Protein AF-A0A9D1YNL7-F1 (afdb_monomer_lite)

Structure (mmCIF, N/CA/C/O backbone):
data_AF-A0A9D1YNL7-F1
#
_entry.id   AF-A0A9D1YNL7-F1
#
loop_
_atom_site.group_PDB
_atom_site.id
_atom_site.type_symbol
_atom_site.label_atom_id
_atom_site.label_alt_id
_atom_site.label_comp_id
_atom_site.label_asym_id
_atom_site.label_entity_id
_atom_site.label_seq_id
_atom_site.pdbx_PDB_ins_code
_atom_site.Cartn_x
_atom_site.Cartn_y
_atom_site.Cartn_z
_atom_site.occupancy
_atom_site.B_iso_or_equiv
_atom_site.auth_seq_id
_atom_site.auth_comp_id
_atom_site.auth_asym_id
_atom_site.auth_atom_id
_atom_site.pdbx_PDB_model_num
ATOM 1 N N . ARG A 1 1 ? 2.745 17.575 22.097 1.00 58.50 1 ARG A N 1
ATOM 2 C CA . ARG A 1 1 ? 4.007 17.915 22.790 1.00 58.50 1 ARG A CA 1
ATOM 3 C C . ARG A 1 1 ? 4.642 16.647 23.344 1.00 58.50 1 ARG A C 1
ATOM 5 O O . ARG A 1 1 ? 5.701 16.307 22.857 1.00 58.50 1 ARG A O 1
ATOM 12 N N . GLU A 1 2 ? 3.944 15.884 24.190 1.00 72.00 2 GLU A N 1
ATOM 13 C CA . GLU A 1 2 ? 4.422 14.584 24.714 1.00 72.00 2 GLU A CA 1
ATOM 14 C C . GLU A 1 2 ? 4.859 13.597 23.614 1.00 72.00 2 GLU A C 1
ATOM 16 O O . GLU A 1 2 ? 6.002 13.164 23.623 1.00 72.00 2 GLU A O 1
ATOM 21 N N . LEU A 1 3 ? 4.035 13.363 22.581 1.00 75.88 3 LEU A N 1
ATOM 22 C CA . LEU A 1 3 ? 4.378 12.463 21.457 1.00 75.88 3 LEU A CA 1
ATOM 23 C C . LEU A 1 3 ? 5.659 12.831 20.682 1.00 75.88 3 LEU A C 1
ATOM 25 O O . LEU A 1 3 ? 6.177 12.005 19.942 1.00 75.88 3 LEU A O 1
ATOM 29 N N . GLN A 1 4 ? 6.119 14.081 20.783 1.00 71.06 4 GLN A N 1
ATOM 30 C CA . GLN A 1 4 ? 7.328 14.568 20.107 1.00 71.06 4 GLN A CA 1
ATOM 31 C C . GLN A 1 4 ? 8.546 14.599 21.038 1.00 71.06 4 GLN A C 1
ATOM 33 O O . GLN A 1 4 ? 9.667 14.761 20.566 1.00 71.06 4 GLN A O 1
ATOM 38 N N . GLU A 1 5 ? 8.326 14.511 22.349 1.00 78.12 5 GLU A N 1
ATOM 39 C CA . GLU A 1 5 ? 9.365 14.598 23.378 1.00 78.12 5 GLU A CA 1
ATOM 40 C C . GLU A 1 5 ? 9.703 13.212 23.961 1.00 78.12 5 GLU A C 1
ATOM 42 O O . GLU A 1 5 ? 10.785 13.032 24.519 1.00 78.12 5 GLU A O 1
ATOM 47 N N . GLU A 1 6 ? 8.811 12.227 23.810 1.00 85.12 6 GLU A N 1
ATOM 48 C CA . GLU A 1 6 ? 9.002 10.848 24.261 1.00 85.12 6 GLU A CA 1
ATOM 49 C C . GLU A 1 6 ? 9.321 9.896 23.103 1.00 85.12 6 GLU A C 1
ATOM 51 O O . GLU A 1 6 ? 8.777 10.033 22.008 1.00 85.12 6 GLU A O 1
ATOM 56 N N . SER A 1 7 ? 10.181 8.912 23.383 1.00 87.19 7 SER A N 1
ATOM 57 C CA . SER A 1 7 ? 10.684 7.941 22.409 1.00 87.19 7 SER A CA 1
ATOM 58 C C . SER A 1 7 ? 10.519 6.502 22.900 1.00 87.19 7 SER A C 1
ATOM 60 O O . SER A 1 7 ? 10.635 6.225 24.102 1.00 87.19 7 SER A O 1
ATOM 62 N N . GLY A 1 8 ? 10.215 5.591 21.970 1.00 87.25 8 GLY A N 1
ATOM 63 C CA . GLY A 1 8 ? 10.070 4.155 22.231 1.00 87.25 8 GLY A CA 1
ATOM 64 C C . GLY A 1 8 ? 8.910 3.791 23.166 1.00 87.25 8 GLY A C 1
ATOM 65 O O . GLY A 1 8 ? 8.980 2.796 23.894 1.00 87.25 8 GLY A O 1
ATOM 66 N N . ARG A 1 9 ? 7.857 4.614 23.206 1.00 91.56 9 ARG A N 1
ATOM 67 C CA . ARG A 1 9 ? 6.652 4.381 24.013 1.00 91.56 9 ARG A CA 1
ATOM 68 C C . ARG A 1 9 ? 5.594 3.611 23.231 1.00 91.56 9 ARG A C 1
ATOM 70 O O . ARG A 1 9 ? 5.531 3.672 22.007 1.00 91.56 9 ARG A O 1
ATOM 77 N N . ILE A 1 10 ? 4.734 2.914 23.970 1.00 92.81 10 ILE A N 1
ATOM 78 C CA . ILE A 1 10 ? 3.506 2.314 23.448 1.00 92.81 10 ILE A CA 1
ATOM 79 C C . ILE A 1 10 ? 2.335 3.120 24.003 1.00 92.81 10 ILE A C 1
ATOM 81 O O . ILE A 1 10 ? 2.138 3.159 25.219 1.00 92.81 10 ILE A O 1
ATOM 85 N N . TYR A 1 11 ? 1.557 3.738 23.120 1.00 94.00 11 TYR A N 1
ATOM 86 C CA . TYR A 1 11 ? 0.324 4.431 23.471 1.00 94.00 11 TYR A CA 1
ATOM 87 C C . TYR A 1 11 ? -0.873 3.552 23.136 1.00 94.00 11 TYR A C 1
ATOM 89 O O . TYR A 1 11 ? -1.027 3.106 22.001 1.00 94.00 11 TYR A O 1
ATOM 97 N N . VAL A 1 12 ? -1.738 3.332 24.123 1.00 95.19 12 VAL A N 1
ATOM 98 C CA . VAL A 1 12 ? -3.052 2.718 23.919 1.00 95.19 12 VAL A CA 1
ATOM 99 C C . VAL A 1 12 ? -4.078 3.838 23.942 1.00 95.19 12 VAL A C 1
ATOM 101 O O . VAL A 1 12 ? -4.196 4.542 24.945 1.00 95.19 12 VAL A O 1
ATOM 104 N N . ILE A 1 13 ? -4.767 4.036 22.824 1.00 94.88 13 ILE A N 1
ATOM 105 C CA . ILE A 1 13 ? -5.655 5.177 22.605 1.00 94.88 13 ILE A CA 1
ATOM 106 C C . ILE A 1 13 ? -7.039 4.652 22.265 1.00 94.88 13 ILE A C 1
ATOM 108 O O . ILE A 1 13 ? -7.191 3.856 21.345 1.00 94.88 13 ILE A O 1
ATOM 112 N N . ASP A 1 14 ? -8.036 5.114 23.005 1.00 94.25 14 ASP A N 1
ATOM 113 C CA . ASP A 1 14 ? -9.440 4.822 22.743 1.00 94.25 14 ASP A CA 1
ATOM 114 C C . ASP A 1 14 ? -10.087 5.920 21.878 1.00 94.25 14 ASP A C 1
ATOM 116 O O . ASP A 1 14 ? -9.564 7.036 21.783 1.00 94.25 14 ASP A O 1
ATOM 120 N N . GLU A 1 15 ? -11.224 5.613 21.251 1.00 92.19 15 GLU A N 1
ATOM 121 C CA . GLU A 1 15 ? -11.948 6.516 20.345 1.00 92.19 15 GLU A CA 1
ATOM 122 C C . GLU A 1 15 ? -12.357 7.846 20.999 1.00 92.19 15 GLU A C 1
ATOM 124 O O . GLU A 1 15 ? -12.453 8.863 20.307 1.00 92.19 15 GLU A O 1
ATOM 129 N N . ASP A 1 16 ? -12.521 7.861 22.326 1.00 92.19 16 ASP A N 1
ATOM 130 C CA . ASP A 1 16 ? -12.862 9.055 23.109 1.00 92.19 16 ASP A CA 1
ATOM 131 C C . ASP A 1 16 ? -11.687 10.043 23.279 1.00 92.19 16 ASP A C 1
ATOM 133 O O . ASP A 1 16 ? -11.848 11.146 23.819 1.00 92.19 16 ASP A O 1
ATOM 137 N N . PHE A 1 17 ? -10.486 9.699 22.799 1.00 92.75 17 PHE A N 1
ATOM 138 C CA . PHE A 1 17 ? -9.359 10.625 22.772 1.00 92.75 17 PHE A CA 1
ATOM 139 C C . PHE A 1 17 ? -9.600 11.738 21.744 1.00 92.75 17 PHE A C 1
ATOM 141 O O . PHE A 1 17 ? -9.351 11.578 20.551 1.00 92.75 17 PHE A O 1
ATOM 148 N N . GLY A 1 18 ? -10.043 12.905 22.218 1.00 89.94 18 GLY A N 1
ATOM 149 C CA . GLY A 1 18 ? -10.428 14.044 21.372 1.00 89.94 18 GLY A CA 1
ATOM 150 C C . GLY A 1 18 ? -9.462 14.386 20.219 1.00 89.94 18 GLY A C 1
ATOM 151 O O . GLY A 1 18 ? -9.931 14.615 19.103 1.00 89.94 18 GLY A O 1
ATOM 152 N N . PRO A 1 19 ? -8.129 14.395 20.422 1.00 91.44 19 PRO A N 1
ATOM 153 C CA . PRO A 1 19 ? -7.178 14.669 19.346 1.00 91.44 19 PRO A CA 1
ATOM 154 C C . PRO A 1 19 ? -7.025 13.564 18.292 1.00 91.44 19 PRO A C 1
ATOM 156 O O . PRO A 1 19 ? -6.405 13.842 17.270 1.00 91.44 19 PRO A O 1
ATOM 159 N N . LEU A 1 20 ? -7.557 12.351 18.485 1.00 91.69 20 LEU A N 1
ATOM 160 C CA . LEU A 1 20 ? -7.320 11.186 17.615 1.00 91.69 20 LEU A CA 1
ATOM 161 C C . LEU A 1 20 ? -7.584 11.468 16.126 1.00 91.69 20 LEU A C 1
ATOM 163 O O . LEU A 1 20 ? -6.848 11.007 15.258 1.00 91.69 20 LEU A O 1
ATOM 167 N N . LYS A 1 21 ? -8.615 12.266 15.831 1.00 88.88 21 LYS A N 1
ATOM 168 C CA . LYS A 1 21 ? -9.029 12.613 14.458 1.00 88.88 21 LYS A CA 1
ATOM 169 C C . LYS A 1 21 ? -8.374 13.891 13.924 1.00 88.88 21 LYS A C 1
ATOM 171 O O . LYS A 1 21 ? -8.658 14.313 12.806 1.00 88.88 21 LYS A O 1
ATOM 176 N N . SER A 1 22 ? -7.538 14.545 14.727 1.00 91.94 22 SER A N 1
ATOM 177 C CA . SER A 1 22 ? -6.890 15.797 14.344 1.00 91.94 22 SER A CA 1
ATOM 178 C C . SER A 1 22 ? -5.711 15.551 13.404 1.00 91.94 22 SER A C 1
ATOM 180 O O . SER A 1 22 ? -4.972 14.569 13.520 1.00 91.94 22 SER A O 1
ATOM 182 N N . MET A 1 23 ? -5.496 16.491 12.485 1.00 91.94 23 MET A N 1
ATOM 183 C CA . MET A 1 23 ? -4.340 16.471 11.589 1.00 91.94 23 MET A CA 1
ATOM 184 C C . MET A 1 23 ? -3.030 16.639 12.375 1.00 91.94 23 MET A C 1
ATOM 186 O O . MET A 1 23 ? -1.986 16.116 11.991 1.00 91.94 23 MET A O 1
ATOM 190 N N . GLU A 1 24 ? -3.080 17.370 13.486 1.00 92.25 24 GLU A N 1
ATOM 191 C CA . GLU A 1 24 ? -1.972 17.582 14.411 1.00 92.25 24 GLU A CA 1
ATOM 192 C C . GLU A 1 24 ? -1.525 16.271 15.060 1.00 92.25 24 GLU A C 1
ATOM 194 O O . GLU A 1 24 ? -0.327 15.984 15.081 1.00 92.25 24 GLU A O 1
ATOM 199 N N . PHE A 1 25 ? -2.474 15.461 15.544 1.00 92.25 25 PHE A N 1
ATOM 200 C CA . PHE A 1 25 ? -2.178 14.140 16.092 1.00 92.25 25 PHE A CA 1
ATOM 201 C C . PHE A 1 25 ? -1.605 13.216 15.022 1.00 92.25 25 PHE A C 1
ATOM 203 O O . PHE A 1 25 ? -0.544 12.641 15.238 1.00 92.25 25 PHE A O 1
ATOM 210 N N . ALA A 1 26 ? -2.248 13.130 13.854 1.00 92.25 26 ALA A N 1
ATOM 211 C CA . ALA A 1 26 ? -1.787 12.265 12.771 1.00 92.25 26 ALA A CA 1
ATOM 212 C C . ALA A 1 26 ? -0.345 12.588 12.350 1.00 92.25 26 ALA A C 1
ATOM 214 O O . ALA A 1 26 ? 0.497 11.693 12.241 1.00 92.25 26 ALA A O 1
ATOM 215 N N . LYS A 1 27 ? -0.025 13.880 12.198 1.00 90.75 27 LYS A N 1
ATOM 216 C CA . LYS A 1 27 ? 1.343 14.339 11.928 1.00 90.75 27 LYS A CA 1
ATOM 217 C C . LYS A 1 27 ? 2.303 13.964 13.051 1.00 90.75 27 LYS A C 1
ATOM 219 O O . LYS A 1 27 ? 3.388 13.482 12.755 1.00 90.75 27 LYS A O 1
ATOM 224 N N . ALA A 1 28 ? 1.924 14.188 14.311 1.00 90.94 28 ALA A N 1
ATOM 225 C CA . ALA A 1 28 ? 2.774 13.878 15.457 1.00 90.94 28 ALA A CA 1
ATOM 226 C C . ALA A 1 28 ? 3.047 12.372 15.591 1.00 90.94 28 ALA A C 1
ATOM 228 O O . ALA A 1 28 ? 4.191 11.996 15.817 1.00 90.94 28 ALA A O 1
ATOM 229 N N . ALA A 1 29 ? 2.032 11.526 15.399 1.00 90.19 29 ALA A N 1
ATOM 230 C CA . ALA A 1 29 ? 2.170 10.075 15.442 1.00 90.19 29 ALA A CA 1
ATOM 231 C C . ALA A 1 29 ? 3.086 9.566 14.318 1.00 90.19 29 ALA A C 1
ATOM 233 O O . ALA A 1 29 ? 4.016 8.812 14.585 1.00 90.19 29 ALA A O 1
ATOM 234 N N . THR A 1 30 ? 2.894 10.063 13.089 1.00 86.75 30 THR A N 1
ATOM 235 C CA . THR A 1 30 ? 3.650 9.628 11.896 1.00 86.75 30 THR A CA 1
ATOM 236 C C . THR A 1 30 ? 5.146 9.968 11.957 1.00 86.75 30 THR A C 1
ATOM 238 O O . THR A 1 30 ? 5.954 9.287 11.334 1.00 86.75 30 THR A O 1
ATOM 241 N N . ILE A 1 31 ? 5.534 11.039 12.661 1.00 85.75 31 ILE A N 1
ATOM 242 C CA . ILE A 1 31 ? 6.951 11.436 12.796 1.00 85.75 31 ILE A CA 1
ATOM 243 C C . ILE A 1 31 ? 7.622 10.888 14.057 1.00 85.75 31 ILE A C 1
ATOM 245 O O . ILE A 1 31 ? 8.831 11.050 14.208 1.00 85.75 31 ILE A O 1
ATOM 249 N N . SER A 1 32 ? 6.847 10.329 14.985 1.00 88.56 32 SER A N 1
ATOM 250 C CA . SER A 1 32 ? 7.383 9.779 16.227 1.00 88.56 32 SER A CA 1
ATOM 251 C C . SER A 1 32 ? 7.916 8.363 16.017 1.00 88.56 32 SER A C 1
ATOM 253 O O . SER A 1 32 ? 7.505 7.668 15.093 1.00 88.56 32 SER A O 1
ATOM 255 N N . ASP A 1 33 ? 8.788 7.912 16.909 1.00 88.75 33 ASP A N 1
ATOM 256 C CA . ASP A 1 33 ? 9.282 6.533 16.980 1.00 88.75 33 ASP A CA 1
ATOM 257 C C . ASP A 1 33 ? 8.480 5.684 17.989 1.00 88.75 33 ASP A C 1
ATOM 259 O O . ASP A 1 33 ? 8.964 4.684 18.524 1.00 88.75 33 ASP A O 1
ATOM 263 N N . ASN A 1 34 ? 7.248 6.110 18.271 1.00 90.94 34 ASN A N 1
ATOM 264 C CA . ASN A 1 34 ? 6.342 5.466 19.208 1.00 90.94 34 ASN A CA 1
ATOM 265 C C . ASN A 1 34 ? 5.403 4.486 18.491 1.00 90.94 34 ASN A C 1
ATOM 267 O O . ASN A 1 34 ? 5.083 4.638 17.313 1.00 90.94 34 ASN A O 1
ATOM 271 N N . CYS A 1 35 ? 4.918 3.492 19.232 1.00 90.25 35 CYS A N 1
ATOM 272 C CA . CYS A 1 35 ? 3.918 2.534 18.771 1.00 90.25 35 CYS A CA 1
ATOM 273 C C . CYS A 1 35 ? 2.526 2.939 19.273 1.00 90.25 35 CYS A C 1
ATOM 275 O O . CYS A 1 35 ? 2.361 3.302 20.440 1.00 90.25 35 CYS A O 1
ATOM 277 N N . PHE A 1 36 ? 1.517 2.857 18.405 1.00 93.50 36 PHE A N 1
ATOM 278 C CA . PHE A 1 36 ? 0.147 3.263 18.711 1.00 93.50 36 PHE A CA 1
ATOM 279 C C . PHE A 1 36 ? -0.810 2.087 18.528 1.00 93.50 36 PHE A C 1
ATOM 281 O O . PHE A 1 36 ? -1.030 1.623 17.412 1.00 93.50 36 PHE A O 1
ATOM 288 N N . LEU A 1 37 ? -1.417 1.638 19.625 1.00 95.19 37 LEU A N 1
ATOM 289 C CA . LEU A 1 37 ? -2.566 0.743 19.608 1.00 95.19 37 LEU A CA 1
ATOM 290 C C . LEU A 1 37 ? -3.830 1.594 19.708 1.00 95.19 37 LEU A C 1
ATOM 292 O O . LEU A 1 37 ? -4.148 2.116 20.777 1.00 95.19 37 LEU A O 1
ATOM 296 N N . ILE A 1 38 ? -4.537 1.744 18.593 1.00 95.88 38 ILE A N 1
ATOM 297 C CA . ILE A 1 38 ? -5.739 2.572 18.524 1.00 95.88 38 ILE A CA 1
ATOM 298 C C . ILE A 1 38 ? -6.973 1.671 18.516 1.00 95.88 38 ILE A C 1
ATOM 300 O O . ILE A 1 38 ? -7.139 0.829 17.637 1.00 95.88 38 ILE A O 1
ATOM 304 N N . ILE A 1 39 ? -7.850 1.872 19.494 1.00 95.31 39 ILE A N 1
ATOM 305 C CA . ILE A 1 39 ? -9.123 1.176 19.642 1.00 95.31 39 ILE A CA 1
ATOM 306 C C . ILE A 1 39 ? -10.206 2.130 19.152 1.00 95.31 39 ILE A C 1
ATOM 308 O O . ILE A 1 39 ? -10.493 3.143 19.780 1.00 95.31 39 ILE A O 1
ATOM 312 N N . THR A 1 40 ? -10.775 1.840 17.985 1.00 94.31 40 THR A N 1
ATOM 313 C CA . THR A 1 40 ? -11.773 2.707 17.356 1.00 94.31 40 THR A CA 1
ATOM 314 C C . THR A 1 40 ? -12.725 1.913 16.476 1.00 94.31 40 THR A C 1
ATOM 316 O O . THR A 1 40 ? -12.376 0.855 15.950 1.00 94.31 40 THR A O 1
ATOM 319 N N . ARG A 1 41 ? -13.940 2.439 16.307 1.00 91.12 41 ARG A N 1
ATOM 320 C CA . ARG A 1 41 ? -14.927 1.948 15.333 1.00 91.12 41 ARG A CA 1
ATOM 321 C C . ARG A 1 41 ? -14.861 2.689 13.997 1.00 91.12 41 ARG A C 1
ATOM 323 O O . ARG A 1 41 ? -15.511 2.273 13.044 1.00 91.12 41 ARG A O 1
ATOM 330 N N . GLU A 1 42 ? -14.114 3.786 13.935 1.00 89.81 42 GLU A N 1
ATOM 331 C CA . GLU A 1 42 ? -14.030 4.661 12.768 1.00 89.81 42 GLU A CA 1
ATOM 332 C C . GLU A 1 42 ? -12.699 4.528 12.023 1.00 89.81 42 GLU A C 1
ATOM 334 O O . GLU A 1 42 ? -11.641 4.377 12.636 1.00 89.81 42 GLU A O 1
ATOM 339 N N . SER A 1 43 ? -12.751 4.686 10.699 1.00 91.44 43 SER A N 1
ATOM 340 C CA . SER A 1 43 ? -11.566 4.783 9.845 1.00 91.44 43 SER A CA 1
ATOM 341 C C . SER A 1 43 ? -10.831 6.111 10.049 1.00 91.44 43 SER A C 1
ATOM 343 O O . SER A 1 43 ? -11.424 7.187 9.978 1.00 91.44 43 SER A O 1
ATOM 345 N N . LEU A 1 44 ? -9.510 6.052 10.228 1.00 93.50 44 LEU A N 1
ATOM 346 C CA . LEU A 1 44 ? -8.667 7.232 10.464 1.00 93.50 44 LEU A CA 1
ATOM 347 C C . LEU A 1 44 ? -7.931 7.691 9.197 1.00 93.50 44 LEU A C 1
ATOM 349 O O . LEU A 1 44 ? -6.734 7.480 9.059 1.00 93.50 44 LEU A O 1
ATOM 353 N N . SER A 1 45 ? -8.624 8.350 8.269 1.00 91.44 45 SER A N 1
ATOM 354 C CA . SER A 1 45 ? -8.054 8.751 6.964 1.00 91.44 45 SER A CA 1
ATOM 355 C C . SER A 1 45 ? -6.857 9.708 7.023 1.00 91.44 45 SER A C 1
ATOM 357 O O . SER A 1 45 ? -6.111 9.813 6.051 1.00 91.44 45 SER A O 1
ATOM 359 N N . ALA A 1 46 ? -6.651 10.402 8.146 1.00 91.38 46 ALA A N 1
ATOM 360 C CA . ALA A 1 46 ? -5.493 11.271 8.348 1.00 91.38 46 ALA A CA 1
ATOM 361 C C . ALA A 1 46 ? -4.199 10.497 8.661 1.00 91.38 46 ALA A C 1
ATOM 363 O O . ALA A 1 46 ? -3.115 11.063 8.525 1.00 91.38 46 ALA A O 1
ATOM 364 N N . ILE A 1 47 ? -4.304 9.235 9.089 1.00 91.62 47 ILE A N 1
ATOM 365 C CA . ILE A 1 47 ? -3.172 8.394 9.482 1.00 91.62 47 ILE A CA 1
ATOM 366 C C . ILE A 1 47 ? -2.988 7.319 8.405 1.00 91.62 47 ILE A C 1
ATOM 368 O O . ILE A 1 47 ? -3.943 6.604 8.105 1.00 91.62 47 ILE A O 1
ATOM 372 N N . PRO A 1 48 ? -1.792 7.169 7.815 1.00 91.00 48 PRO A N 1
ATOM 373 C CA . PRO A 1 48 ? -1.505 6.019 6.971 1.00 91.00 48 PRO A CA 1
ATOM 374 C C . PRO A 1 48 ? -1.312 4.778 7.852 1.00 91.00 48 PRO A C 1
ATOM 376 O O . PRO A 1 48 ? -0.487 4.782 8.762 1.00 91.00 48 PRO A O 1
ATOM 379 N N . TYR A 1 49 ? -2.072 3.717 7.594 1.00 94.12 49 TYR A N 1
ATOM 380 C CA . TYR A 1 49 ? -1.886 2.416 8.237 1.00 94.12 49 TYR A CA 1
ATOM 381 C C . TYR A 1 49 ? -2.230 1.285 7.277 1.00 94.12 49 TYR A C 1
ATOM 383 O O . TYR A 1 49 ? -3.029 1.445 6.346 1.00 94.12 49 TYR A O 1
ATOM 391 N N . SER A 1 50 ? -1.607 0.134 7.519 1.00 95.50 50 SER A N 1
ATOM 392 C CA . SER A 1 50 ? -1.780 -1.040 6.680 1.00 95.50 50 SER A CA 1
ATOM 393 C C . SER A 1 50 ? -3.137 -1.691 6.911 1.00 95.50 50 SER A C 1
ATOM 395 O O . SER A 1 50 ? -3.588 -1.795 8.052 1.00 95.50 50 SER A O 1
ATOM 397 N N . TYR A 1 51 ? -3.759 -2.216 5.852 1.00 97.06 51 TYR A N 1
ATOM 398 C CA . TYR A 1 51 ? -4.950 -3.065 6.009 1.00 97.06 51 TYR A CA 1
ATOM 399 C C . TYR A 1 51 ? -4.649 -4.349 6.799 1.00 97.06 51 TYR A C 1
ATOM 401 O O . TYR A 1 51 ? -5.556 -4.950 7.378 1.00 97.06 51 TYR A O 1
ATOM 409 N N . LYS A 1 52 ? -3.375 -4.767 6.833 1.00 96.06 52 LYS A N 1
ATOM 410 C CA . LYS A 1 52 ? -2.911 -5.923 7.605 1.00 96.06 52 LYS A CA 1
ATOM 411 C C . LYS A 1 52 ? -2.863 -5.643 9.105 1.00 96.06 52 LYS A C 1
ATOM 413 O O . LYS A 1 52 ? -3.006 -6.579 9.880 1.00 96.06 52 LYS A O 1
ATOM 418 N N . GLU A 1 53 ? -2.762 -4.373 9.496 1.00 95.06 53 GLU A N 1
ATOM 419 C CA . GLU A 1 53 ? -2.717 -3.936 10.896 1.00 95.06 53 GLU A CA 1
ATOM 420 C C . GLU A 1 53 ? -4.095 -3.525 11.441 1.00 95.06 53 GLU A C 1
ATOM 422 O O . GLU A 1 53 ? -4.206 -2.766 12.403 1.00 95.06 53 GLU A O 1
ATOM 427 N N . ILE A 1 54 ? -5.169 -4.042 10.833 1.00 96.81 54 ILE A N 1
ATOM 428 C CA . ILE A 1 54 ? -6.545 -3.858 11.300 1.00 96.81 54 ILE A CA 1
ATOM 429 C C . ILE A 1 54 ? -7.041 -5.161 11.923 1.00 96.81 54 ILE A C 1
ATOM 431 O O . ILE A 1 54 ? -7.214 -6.181 11.243 1.00 96.81 54 ILE A O 1
ATOM 435 N N . TYR A 1 55 ? -7.322 -5.102 13.223 1.00 96.88 55 TYR A N 1
ATOM 436 C CA . TYR A 1 55 ? -7.701 -6.256 14.028 1.00 96.88 55 TYR A C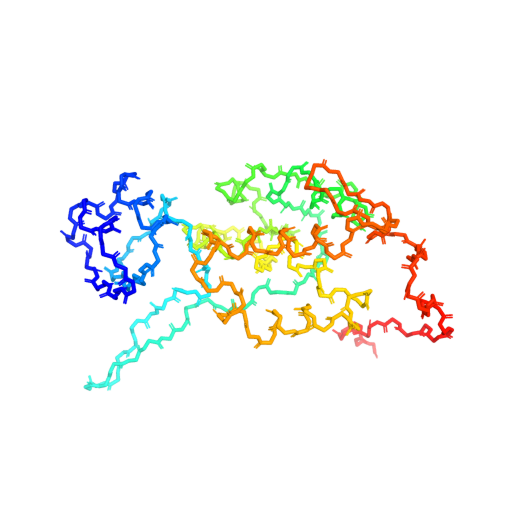A 1
ATOM 437 C C . TYR A 1 55 ? -9.103 -6.105 14.611 1.00 96.88 55 TYR A C 1
ATOM 439 O O . TYR A 1 55 ? -9.483 -5.050 15.114 1.00 96.88 55 TYR A O 1
ATOM 447 N N . GLY A 1 56 ? -9.864 -7.195 14.575 1.00 95.50 56 GLY A N 1
ATOM 448 C CA . GLY A 1 56 ? -11.145 -7.328 15.249 1.00 95.50 56 GLY A CA 1
ATOM 449 C C . GLY A 1 56 ? -10.970 -8.009 16.599 1.00 95.50 56 GLY A C 1
ATOM 450 O O . GLY A 1 56 ? -10.181 -8.947 16.736 1.00 95.50 56 GLY A O 1
ATOM 451 N N . ILE A 1 57 ? -11.733 -7.563 17.597 1.00 93.06 57 ILE A N 1
ATOM 452 C CA . ILE A 1 57 ? -11.798 -8.229 18.899 1.00 93.06 57 ILE A CA 1
ATOM 453 C C . ILE A 1 57 ? -12.783 -9.392 18.794 1.00 93.06 57 ILE A C 1
ATOM 455 O O . ILE A 1 57 ? -13.987 -9.191 18.628 1.00 93.06 57 ILE A O 1
ATOM 459 N N . LYS A 1 58 ? -12.281 -10.616 18.936 1.00 92.56 58 LYS A N 1
ATOM 460 C CA . LYS A 1 58 ? -13.104 -11.822 19.002 1.00 92.56 58 LYS A CA 1
ATOM 461 C C . LYS A 1 58 ? -13.250 -12.269 20.444 1.00 92.56 58 LYS A C 1
ATOM 463 O O . LYS A 1 58 ? -12.261 -12.525 21.127 1.00 92.56 58 LYS A O 1
ATOM 468 N N . ALA A 1 59 ? -14.493 -12.383 20.895 1.00 91.25 59 ALA A N 1
ATOM 469 C CA . ALA A 1 59 ? -14.821 -12.854 22.232 1.00 91.25 59 ALA A CA 1
ATOM 470 C C . ALA A 1 59 ? -15.317 -14.307 22.188 1.00 91.25 59 ALA A C 1
ATOM 472 O O . ALA A 1 59 ? -16.237 -14.642 21.443 1.00 91.25 59 ALA A O 1
ATOM 473 N N . SER A 1 60 ? -14.735 -15.164 23.027 1.00 89.56 60 SER A N 1
ATOM 474 C CA . SER A 1 60 ? -15.207 -16.525 23.294 1.00 89.56 60 SER A CA 1
ATOM 475 C C . SER A 1 60 ? -15.366 -16.714 24.802 1.00 89.56 60 SER A C 1
ATOM 477 O O . SER A 1 60 ? -14.423 -17.051 25.527 1.00 89.56 60 SER A O 1
ATOM 479 N N . GLY A 1 61 ? -16.576 -16.448 25.301 1.00 90.44 61 GLY A N 1
ATOM 480 C CA . GLY A 1 61 ? -16.862 -16.427 26.734 1.00 90.44 61 GLY A CA 1
ATOM 481 C C . GLY A 1 61 ? -16.084 -15.314 27.439 1.00 90.44 61 GLY A C 1
ATOM 482 O O . GLY A 1 61 ? -16.383 -14.142 27.257 1.00 90.44 61 GLY A O 1
ATOM 483 N N . LYS A 1 62 ? -15.092 -15.685 28.259 1.00 89.94 62 LYS A N 1
ATOM 484 C CA . LYS A 1 62 ? -14.222 -14.734 28.984 1.00 89.94 62 LYS A CA 1
ATOM 485 C C . LYS A 1 62 ? -12.936 -14.379 28.230 1.00 89.94 62 LYS A C 1
ATOM 487 O O . LYS A 1 62 ? -12.218 -13.478 28.655 1.00 89.94 62 LYS A O 1
ATOM 492 N N . PHE A 1 63 ? -12.618 -15.104 27.161 1.00 91.06 63 PHE A N 1
ATOM 493 C CA . PHE A 1 63 ? -11.381 -14.921 26.411 1.00 91.06 63 PHE A CA 1
ATOM 494 C C . PHE A 1 63 ? -11.602 -13.945 25.264 1.00 91.06 63 PHE A C 1
ATOM 496 O O . PHE A 1 63 ? -12.586 -14.068 24.536 1.00 91.06 63 PHE A O 1
ATOM 503 N N . HIS A 1 64 ? -10.672 -13.009 25.111 1.00 91.94 64 HIS A N 1
ATOM 504 C CA . HIS A 1 64 ? -10.657 -12.038 24.026 1.00 91.94 64 HIS A CA 1
ATOM 505 C C . HIS A 1 64 ? -9.344 -12.191 23.260 1.00 91.94 64 HIS A C 1
ATOM 507 O O . HIS A 1 64 ? -8.283 -12.298 23.880 1.00 91.94 64 HIS A O 1
ATOM 513 N N . SER A 1 65 ? -9.417 -12.216 21.934 1.00 93.12 65 SER A N 1
ATOM 514 C CA . SER A 1 65 ? -8.256 -12.239 21.042 1.00 93.12 65 SER A CA 1
ATOM 515 C C . SER A 1 65 ? -8.398 -11.182 19.952 1.00 93.12 65 SER A C 1
ATOM 517 O O . SER A 1 65 ? -9.508 -10.770 19.617 1.00 93.12 65 SER A O 1
ATOM 519 N N . LEU A 1 66 ? -7.262 -10.747 19.410 1.00 93.94 66 LEU A N 1
ATOM 520 C CA . LEU A 1 66 ? -7.197 -9.887 18.234 1.00 93.94 66 LEU A CA 1
ATOM 521 C C . LEU A 1 66 ? -6.950 -10.766 17.007 1.00 93.94 66 LEU A C 1
ATOM 523 O O . LEU A 1 66 ? -6.003 -11.549 16.992 1.00 93.94 66 LEU A O 1
ATOM 527 N N . GLU A 1 67 ? -7.809 -10.656 15.998 1.00 94.81 67 GLU A N 1
ATOM 528 C CA . GLU A 1 67 ? -7.670 -11.369 14.723 1.00 94.81 67 GLU A CA 1
ATOM 529 C C . GLU A 1 67 ? -7.690 -10.361 13.570 1.00 94.81 67 GLU A C 1
ATOM 531 O O . GLU A 1 67 ? -8.511 -9.442 13.572 1.00 94.81 67 GLU A O 1
ATOM 536 N N . ARG A 1 68 ? -6.796 -10.523 12.583 1.00 95.19 68 ARG A N 1
ATOM 537 C CA . ARG A 1 68 ? -6.820 -9.706 11.359 1.00 95.19 68 ARG A CA 1
ATOM 538 C C . ARG A 1 68 ? -8.183 -9.842 10.682 1.00 95.19 68 ARG A C 1
ATOM 540 O O . ARG A 1 68 ? -8.667 -10.956 10.491 1.00 95.19 68 ARG A O 1
ATOM 547 N N . ILE A 1 69 ? -8.782 -8.712 10.311 1.00 95.25 69 ILE A N 1
ATOM 548 C CA . ILE A 1 69 ? -10.117 -8.700 9.688 1.00 95.25 69 ILE A CA 1
ATOM 549 C C . ILE A 1 69 ? -10.026 -8.985 8.186 1.00 95.25 69 ILE A C 1
ATOM 551 O O . ILE A 1 69 ? -10.914 -9.616 7.615 1.00 95.25 69 ILE A O 1
ATOM 555 N N . PHE A 1 70 ? -8.951 -8.526 7.546 1.00 96.75 70 PHE A N 1
ATOM 556 C CA . PHE A 1 70 ? -8.793 -8.592 6.099 1.00 96.75 70 PHE A CA 1
ATOM 557 C C . PHE A 1 70 ? -7.778 -9.669 5.685 1.00 96.75 70 PHE A C 1
ATOM 559 O O . PHE A 1 70 ? -6.688 -9.726 6.273 1.00 96.75 70 PHE A O 1
ATOM 566 N N . PRO A 1 71 ? -8.106 -10.499 4.673 1.00 96.56 71 PRO A N 1
ATOM 567 C CA . PRO A 1 71 ? -7.162 -11.447 4.090 1.00 96.56 71 PRO A CA 1
ATOM 568 C C . PRO A 1 71 ? -6.064 -10.707 3.318 1.00 96.56 71 PRO A C 1
ATOM 570 O O . PRO A 1 71 ? -6.150 -9.500 3.106 1.00 96.56 71 PRO A O 1
ATOM 573 N N . ASP A 1 72 ? -5.038 -11.434 2.882 1.00 96.38 72 ASP A N 1
ATOM 574 C CA . ASP A 1 72 ? -3.986 -10.868 2.040 1.00 96.38 72 ASP A CA 1
ATOM 575 C C . ASP A 1 72 ? -4.478 -10.671 0.600 1.00 96.38 72 ASP A C 1
ATOM 577 O O . ASP A 1 72 ? -5.029 -11.582 -0.022 1.00 96.38 72 ASP A O 1
ATOM 581 N N . TYR A 1 73 ? -4.223 -9.481 0.058 1.00 97.25 73 TYR A N 1
ATOM 582 C CA . TYR A 1 73 ? -4.559 -9.102 -1.316 1.00 97.25 73 TYR A CA 1
ATOM 583 C C . TYR A 1 73 ? -3.291 -8.999 -2.176 1.00 97.25 73 TYR A C 1
ATOM 585 O O . TYR A 1 73 ? -3.097 -8.040 -2.905 1.00 97.25 73 TYR A O 1
ATOM 593 N N . GLU A 1 74 ? -2.379 -9.967 -2.084 1.00 93.19 74 GLU A N 1
ATOM 594 C CA . GLU A 1 74 ? -1.055 -9.898 -2.740 1.00 93.19 74 GLU A CA 1
ATOM 595 C C . GLU A 1 74 ? -0.988 -10.623 -4.094 1.00 93.19 74 GLU A C 1
ATOM 597 O O . GLU A 1 74 ? 0.078 -10.770 -4.689 1.00 93.19 74 GLU A O 1
ATOM 602 N N . THR A 1 75 ? -2.121 -11.106 -4.605 1.00 93.31 75 THR A N 1
ATOM 603 C CA . THR A 1 75 ? -2.156 -11.806 -5.895 1.00 93.31 75 THR A CA 1
ATOM 604 C C . THR A 1 75 ? -2.542 -10.849 -7.011 1.00 93.31 75 THR A C 1
ATOM 606 O O . THR A 1 75 ? -3.693 -10.436 -7.109 1.00 93.31 75 THR A O 1
ATOM 609 N N . LEU A 1 76 ? -1.593 -10.558 -7.899 1.00 94.19 76 LEU A N 1
ATOM 610 C CA . LEU A 1 76 ? -1.860 -9.813 -9.124 1.00 94.19 76 LEU A CA 1
ATOM 611 C C . LEU A 1 76 ? -2.632 -10.688 -10.128 1.00 94.19 76 L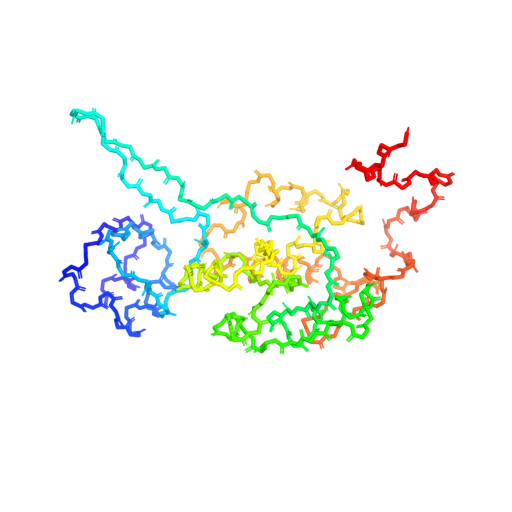EU A C 1
ATOM 613 O O . LEU A 1 76 ? -2.214 -11.808 -10.432 1.00 94.19 76 LEU A O 1
ATOM 617 N N . ARG A 1 77 ? -3.747 -10.175 -10.659 1.00 91.50 77 ARG A N 1
ATOM 618 C CA . ARG A 1 77 ? -4.607 -10.853 -11.648 1.00 91.50 77 ARG A CA 1
ATOM 619 C C . ARG A 1 77 ? -4.849 -9.958 -12.863 1.00 91.50 77 ARG A C 1
ATOM 621 O O . ARG A 1 77 ? -4.668 -8.751 -12.788 1.00 91.50 77 ARG A O 1
ATOM 628 N N . ASP A 1 78 ? -5.233 -10.550 -13.990 1.00 93.44 78 ASP A N 1
ATOM 629 C CA . ASP A 1 78 ? -5.743 -9.774 -15.129 1.00 93.44 78 ASP A CA 1
ATOM 630 C C . ASP A 1 78 ? -7.242 -9.500 -14.937 1.00 93.44 78 ASP A C 1
ATOM 632 O O . ASP A 1 78 ? -7.945 -10.299 -14.319 1.00 93.44 78 ASP A O 1
ATOM 636 N N . ALA A 1 79 ? -7.712 -8.381 -15.477 1.00 96.25 79 ALA A N 1
ATOM 637 C CA . ALA A 1 79 ? -9.086 -7.896 -15.365 1.00 96.25 79 ALA A CA 1
ATOM 638 C C . ALA A 1 79 ? -9.484 -7.133 -16.644 1.00 96.25 79 ALA A C 1
ATOM 640 O O . ALA A 1 79 ? -8.650 -6.932 -17.534 1.00 96.25 79 ALA A O 1
ATOM 641 N N . ASP A 1 80 ? -10.742 -6.705 -16.768 1.00 97.44 80 ASP A N 1
ATOM 642 C CA . ASP A 1 80 ? -11.188 -5.905 -17.920 1.00 97.44 80 ASP A CA 1
ATOM 643 C C . ASP A 1 80 ? -10.672 -4.462 -17.814 1.00 97.44 80 ASP A C 1
ATOM 645 O O . ASP A 1 80 ? -10.205 -3.883 -18.800 1.00 97.44 80 ASP A O 1
ATOM 649 N N . ALA A 1 81 ? -10.683 -3.917 -16.595 1.00 98.19 81 ALA A N 1
ATOM 650 C CA . ALA A 1 81 ? -10.104 -2.626 -16.243 1.00 98.19 81 ALA A CA 1
ATOM 651 C C . ALA A 1 81 ? -9.117 -2.782 -15.079 1.00 98.19 81 ALA A C 1
ATOM 653 O O . ALA A 1 81 ? -9.356 -3.555 -14.153 1.00 98.19 81 ALA A O 1
ATOM 654 N N . ILE A 1 82 ? -8.007 -2.044 -15.116 1.00 98.62 82 ILE A N 1
ATOM 655 C CA . ILE A 1 82 ? -7.005 -2.045 -14.045 1.00 98.62 82 ILE A CA 1
ATOM 656 C C . ILE A 1 82 ? -6.744 -0.603 -13.632 1.00 98.62 82 ILE A C 1
ATOM 658 O O . ILE A 1 82 ? -6.451 0.257 -14.466 1.00 98.62 82 ILE A O 1
ATOM 662 N N . VAL A 1 83 ? -6.849 -0.325 -12.341 1.00 98.56 83 VAL A N 1
ATOM 663 C CA . VAL A 1 83 ? -6.696 1.023 -11.801 1.00 98.56 83 VAL A CA 1
ATOM 664 C C . VAL A 1 83 ? -5.654 0.979 -10.711 1.00 98.56 83 VAL A C 1
ATOM 666 O O . VAL A 1 83 ? -5.864 0.345 -9.686 1.00 98.56 83 VAL A O 1
ATOM 669 N N . THR A 1 84 ? -4.530 1.641 -10.946 1.00 98.38 84 THR A N 1
ATOM 670 C CA . THR A 1 84 ? -3.480 1.795 -9.941 1.00 98.38 84 THR A CA 1
ATOM 671 C C . THR A 1 84 ? -3.605 3.140 -9.257 1.00 98.38 84 THR A C 1
ATOM 673 O O . THR A 1 84 ? -4.061 4.105 -9.870 1.00 98.38 84 THR A O 1
ATOM 676 N N . GLU A 1 85 ? -3.213 3.223 -7.995 1.00 97.00 85 GLU A N 1
ATOM 677 C CA . GLU A 1 85 ? -3.137 4.505 -7.307 1.00 97.00 85 GLU A CA 1
ATOM 678 C C . GLU A 1 85 ? -2.071 5.410 -7.959 1.00 97.00 85 GLU A C 1
ATOM 680 O O . GLU A 1 85 ? -2.322 6.602 -8.161 1.00 97.00 85 GLU A O 1
ATOM 685 N N . ASP A 1 86 ? -0.951 4.800 -8.371 1.00 95.31 86 ASP A N 1
ATOM 686 C CA . ASP A 1 86 ? 0.256 5.469 -8.850 1.00 95.31 86 ASP A CA 1
ATOM 687 C C . ASP A 1 86 ? 0.007 6.367 -10.066 1.00 95.31 86 ASP A C 1
ATOM 689 O O . ASP A 1 86 ? -0.804 6.054 -10.942 1.00 95.31 86 ASP A O 1
ATOM 693 N N . GLU A 1 87 ? 0.790 7.441 -10.192 1.00 95.56 87 GLU A N 1
ATOM 694 C CA . GLU A 1 87 ? 0.857 8.273 -11.408 1.00 95.56 87 GLU A CA 1
ATOM 695 C C . GLU A 1 87 ? 2.174 8.126 -12.184 1.00 95.56 87 GLU A C 1
ATOM 697 O O . GLU A 1 87 ? 2.220 8.475 -13.363 1.00 95.56 87 GLU A O 1
ATOM 702 N N . ASP A 1 88 ? 3.213 7.576 -11.552 1.00 95.81 88 ASP A N 1
ATOM 703 C CA . ASP A 1 88 ? 4.577 7.578 -12.082 1.00 95.81 88 ASP A CA 1
ATOM 704 C C . ASP A 1 88 ? 5.073 6.153 -12.410 1.00 95.81 88 ASP A C 1
ATOM 706 O O . ASP A 1 88 ? 4.467 5.435 -13.207 1.00 95.81 88 ASP A O 1
ATOM 710 N N . SER A 1 89 ? 6.193 5.718 -11.820 1.00 95.50 89 SER A N 1
ATOM 711 C CA . SER A 1 89 ? 6.858 4.456 -12.166 1.00 95.50 89 SER A CA 1
ATOM 712 C C . SER A 1 89 ? 5.976 3.216 -11.975 1.00 95.50 89 SER A C 1
ATOM 714 O O . SER A 1 89 ? 6.040 2.309 -12.809 1.00 95.50 89 SER A O 1
ATOM 716 N N . GLY A 1 90 ? 5.113 3.186 -10.954 1.00 96.38 90 GLY A N 1
ATOM 717 C CA . GLY A 1 90 ? 4.121 2.123 -10.779 1.00 96.38 90 GLY A CA 1
ATOM 718 C C . GLY A 1 90 ? 3.094 2.096 -11.911 1.00 96.38 90 GLY A C 1
ATOM 719 O O . GLY A 1 90 ? 2.840 1.047 -12.507 1.00 96.38 90 GLY A O 1
ATOM 720 N N . TYR A 1 91 ? 2.591 3.264 -12.320 1.00 97.44 91 TYR A N 1
ATOM 721 C CA . TYR A 1 91 ? 1.712 3.378 -13.482 1.00 97.44 91 TYR A CA 1
ATOM 722 C C . TYR A 1 91 ? 2.398 2.920 -14.772 1.00 97.44 91 TYR A C 1
ATOM 724 O O . TYR A 1 91 ? 1.833 2.097 -15.495 1.00 97.44 91 TYR A O 1
ATOM 732 N N . GLU A 1 92 ? 3.623 3.379 -15.051 1.00 97.38 92 GLU A N 1
ATOM 733 C CA . GLU A 1 92 ? 4.400 2.951 -16.223 1.00 97.38 92 GLU A CA 1
ATOM 734 C C . GLU A 1 92 ? 4.638 1.434 -16.236 1.00 97.38 92 GLU A C 1
ATOM 736 O O . GLU A 1 92 ? 4.517 0.792 -17.288 1.00 97.38 92 GLU A O 1
ATOM 741 N N . TYR A 1 93 ? 4.919 0.851 -15.065 1.00 96.31 93 TYR A N 1
ATOM 742 C CA . TYR A 1 93 ? 5.079 -0.589 -14.890 1.00 96.31 93 TYR A CA 1
ATOM 743 C C . TYR A 1 93 ? 3.803 -1.309 -15.315 1.00 96.31 93 TYR A C 1
ATOM 745 O O . TYR A 1 93 ? 3.812 -2.020 -16.321 1.00 96.31 93 TYR A O 1
ATOM 753 N N . TYR A 1 94 ? 2.682 -1.077 -14.627 1.00 96.50 94 TYR A N 1
ATOM 754 C CA . TYR A 1 94 ? 1.431 -1.775 -14.931 1.00 96.50 94 TYR A CA 1
ATOM 755 C C . TYR A 1 94 ? 0.960 -1.506 -16.363 1.00 96.50 94 TYR A C 1
ATOM 757 O O . TYR A 1 94 ? 0.502 -2.432 -17.039 1.00 96.50 94 TYR A O 1
ATOM 765 N N . LYS A 1 95 ? 1.140 -0.280 -16.875 1.00 96.31 95 LYS A N 1
ATOM 766 C CA . LYS A 1 95 ? 0.819 0.075 -18.264 1.00 96.31 95 LYS A CA 1
ATOM 767 C C . LYS A 1 95 ? 1.607 -0.755 -19.269 1.00 96.31 95 LYS A C 1
ATOM 769 O O . LYS A 1 95 ? 1.055 -1.146 -20.295 1.00 96.31 95 LYS A O 1
ATOM 774 N N . THR A 1 96 ? 2.866 -1.057 -18.970 1.00 95.19 96 THR A N 1
ATOM 775 C CA . THR A 1 96 ? 3.704 -1.905 -19.822 1.00 95.19 96 THR A CA 1
ATOM 776 C C . THR A 1 96 ? 3.211 -3.356 -19.844 1.00 95.19 96 THR A C 1
ATOM 778 O O . THR A 1 96 ? 3.205 -3.968 -20.910 1.00 95.19 96 THR A O 1
ATOM 781 N N . TYR A 1 97 ? 2.746 -3.900 -18.711 1.00 91.69 97 TYR A N 1
ATOM 782 C CA . TYR A 1 97 ? 2.258 -5.288 -18.633 1.00 91.69 97 TYR A CA 1
ATOM 783 C C . TYR A 1 97 ? 0.841 -5.480 -19.188 1.00 91.69 97 TYR A C 1
ATOM 785 O O . TYR A 1 97 ? 0.590 -6.459 -19.887 1.00 91.69 97 TYR A O 1
ATOM 793 N N . PHE A 1 98 ? -0.082 -4.562 -18.894 1.00 95.25 98 PHE A N 1
ATOM 794 C CA . PHE A 1 98 ? -1.513 -4.725 -19.197 1.00 95.25 98 PHE A CA 1
ATOM 795 C C . PHE A 1 98 ? -2.033 -3.782 -20.293 1.00 95.25 98 PHE A C 1
ATOM 797 O O . PHE A 1 98 ? -3.200 -3.844 -20.690 1.00 95.25 98 PHE A O 1
ATOM 804 N N . GLY A 1 99 ? -1.180 -2.901 -20.817 1.00 95.56 99 GLY A N 1
ATOM 805 C CA . GLY A 1 99 ? -1.489 -2.059 -21.966 1.00 95.56 99 GLY A CA 1
ATOM 806 C C . GLY A 1 99 ? -2.606 -1.048 -21.703 1.00 95.56 99 GLY A C 1
ATOM 807 O O . GLY A 1 99 ? -2.633 -0.328 -20.703 1.00 95.56 99 GLY A O 1
ATOM 808 N N . SER A 1 100 ? -3.549 -0.933 -22.638 1.00 95.81 100 SER A N 1
ATOM 809 C CA . SER A 1 100 ? -4.578 0.113 -22.605 1.00 95.81 100 SER A CA 1
ATOM 810 C C . SER A 1 100 ? -5.556 0.001 -21.432 1.00 95.81 100 SER A C 1
ATOM 812 O O . SER A 1 100 ? -6.177 1.009 -21.117 1.00 95.81 100 SER A O 1
ATOM 814 N N . LYS A 1 101 ? -5.644 -1.160 -20.767 1.00 96.50 101 LYS A N 1
ATOM 815 C CA . LYS A 1 101 ? -6.548 -1.409 -19.631 1.00 96.50 101 LYS A CA 1
ATOM 816 C C . LYS A 1 101 ? -6.224 -0.587 -18.380 1.00 96.50 101 LYS A C 1
ATOM 818 O O . LYS A 1 101 ? -7.091 -0.415 -17.532 1.00 96.50 101 LYS A O 1
ATOM 823 N N . VAL A 1 102 ? -4.977 -0.121 -18.258 1.00 98.19 102 VAL A N 1
ATOM 824 C CA . VAL A 1 102 ? -4.496 0.559 -17.048 1.00 98.19 102 VAL A CA 1
ATOM 825 C C . VAL A 1 102 ? -4.809 2.048 -17.068 1.00 98.19 102 VAL A C 1
ATOM 827 O O . VAL A 1 102 ? -4.454 2.748 -18.027 1.00 98.19 102 VAL A O 1
ATOM 830 N N . SER A 1 103 ? -5.384 2.524 -15.969 1.00 98.12 103 SER A N 1
ATOM 831 C CA . SER A 1 103 ? -5.548 3.938 -15.618 1.00 98.12 103 SER A CA 1
ATOM 832 C C . SER A 1 103 ? -5.043 4.218 -14.198 1.00 98.12 103 SER A C 1
ATOM 834 O O . SER A 1 103 ? -4.841 3.286 -13.424 1.00 98.12 103 SER A O 1
ATOM 836 N N . SER A 1 104 ? -4.847 5.493 -13.862 1.00 97.94 104 SER A N 1
ATOM 837 C CA . SER A 1 104 ? -4.463 5.929 -12.516 1.00 97.94 104 SER A CA 1
ATOM 838 C C . SER A 1 104 ? -5.652 6.543 -11.773 1.00 97.94 104 SER A C 1
ATOM 840 O O . SER A 1 104 ? -6.379 7.357 -12.355 1.00 97.94 104 SER A O 1
ATOM 842 N N . SER A 1 105 ? -5.829 6.205 -10.492 1.00 97.44 105 SER A N 1
ATOM 843 C CA . SER A 1 105 ? -6.763 6.903 -9.601 1.00 97.44 105 SER A CA 1
ATOM 844 C C . SER A 1 105 ? -6.162 8.153 -8.964 1.00 97.44 105 SER A C 1
ATOM 846 O O . SER A 1 105 ? -6.921 8.948 -8.404 1.00 97.44 105 SE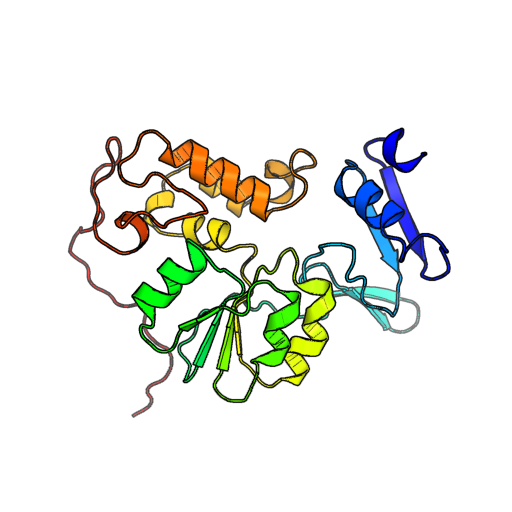R A O 1
ATOM 848 N N . LYS A 1 106 ? -4.844 8.366 -9.077 1.00 95.88 106 LYS A N 1
ATOM 849 C CA . LYS A 1 106 ? -4.116 9.491 -8.473 1.00 95.88 106 LYS A CA 1
ATOM 850 C C . LYS A 1 106 ? -4.201 9.461 -6.952 1.00 95.88 106 LYS A C 1
ATOM 852 O O . LYS A 1 106 ? -4.764 10.361 -6.319 1.00 95.88 106 LYS A O 1
ATOM 857 N N . GLY A 1 107 ? -3.720 8.364 -6.384 1.00 94.00 107 GLY A N 1
ATOM 858 C CA . GLY A 1 107 ? -3.702 8.113 -4.954 1.00 94.00 107 GLY A CA 1
ATOM 859 C C . GLY A 1 107 ? -4.819 7.201 -4.448 1.00 94.00 107 GLY A C 1
ATOM 860 O O . GLY A 1 107 ? -5.916 7.088 -5.014 1.00 94.00 107 GLY A O 1
ATOM 861 N N . ASN A 1 108 ? -4.517 6.589 -3.304 1.00 93.81 108 ASN A N 1
ATOM 862 C CA . ASN A 1 108 ? -5.326 5.583 -2.617 1.00 93.81 108 ASN A CA 1
ATOM 863 C C . ASN A 1 108 ? -6.762 6.030 -2.302 1.00 93.81 108 ASN A C 1
ATOM 865 O O . ASN A 1 108 ? -7.701 5.249 -2.439 1.00 93.81 108 ASN A O 1
ATOM 869 N N . SER A 1 109 ? -6.962 7.300 -1.937 1.00 94.75 109 SER A N 1
ATOM 870 C CA . SER A 1 109 ? -8.278 7.843 -1.558 1.00 94.75 109 SER A CA 1
ATOM 871 C C . SER A 1 109 ? -9.288 7.910 -2.709 1.00 94.75 109 SER A C 1
ATOM 873 O O . SER A 1 109 ? -10.475 8.151 -2.486 1.00 94.75 109 SER A O 1
ATOM 875 N N . ASN A 1 110 ? -8.831 7.721 -3.949 1.00 97.19 110 ASN A N 1
ATOM 876 C CA . ASN A 1 110 ? -9.664 7.777 -5.143 1.00 97.19 110 ASN A CA 1
ATOM 877 C C . ASN A 1 110 ? -9.989 6.398 -5.726 1.00 97.19 110 ASN A C 1
ATOM 879 O O . ASN A 1 110 ? -10.873 6.329 -6.577 1.00 97.19 110 ASN A O 1
ATOM 883 N N . LEU A 1 111 ? -9.312 5.325 -5.301 1.00 97.50 111 LEU A N 1
ATOM 884 C CA . LEU A 1 111 ? -9.434 3.993 -5.908 1.00 97.50 111 LEU A CA 1
ATOM 885 C C . LEU A 1 111 ? -10.882 3.485 -5.944 1.00 97.50 111 LEU A C 1
ATOM 887 O O . LEU A 1 111 ? -11.343 3.012 -6.981 1.00 97.50 111 LEU A O 1
ATOM 891 N N . SER A 1 112 ? -11.634 3.666 -4.854 1.00 97.38 112 SER A N 1
ATOM 892 C CA . SER A 1 112 ? -13.026 3.203 -4.751 1.00 97.38 112 SER A CA 1
ATOM 893 C C . SER A 1 112 ? -13.961 3.832 -5.790 1.00 97.38 112 SER A C 1
ATOM 895 O O . SER A 1 112 ? -14.962 3.226 -6.161 1.00 97.38 112 SER A O 1
ATOM 897 N N . LYS A 1 113 ? -13.621 5.009 -6.334 1.00 97.69 113 LYS A N 1
ATOM 898 C CA . LYS A 1 113 ? -14.408 5.685 -7.382 1.00 97.69 113 LYS A CA 1
ATOM 899 C C . LYS A 1 113 ? -14.377 4.952 -8.723 1.00 97.69 113 LYS A C 1
ATOM 901 O O . LYS A 1 113 ? -15.220 5.229 -9.572 1.00 97.69 113 LYS A O 1
ATOM 906 N N . TYR A 1 114 ? -13.397 4.074 -8.921 1.00 97.50 114 TYR A N 1
ATOM 907 C CA . TYR A 1 114 ? -13.202 3.332 -10.163 1.00 97.50 114 TYR A CA 1
ATOM 908 C C . TYR A 1 114 ? -13.510 1.840 -10.022 1.00 97.50 114 TYR A C 1
ATOM 910 O O . TYR A 1 114 ? -13.433 1.113 -11.008 1.00 97.50 114 TYR A O 1
ATOM 918 N N . GLY A 1 115 ? -13.833 1.373 -8.815 1.00 96.31 115 GLY A N 1
ATOM 919 C CA . GLY A 1 115 ? -14.129 -0.031 -8.580 1.00 96.31 115 GLY A CA 1
ATOM 920 C C . GLY A 1 115 ? -15.480 -0.436 -9.165 1.00 96.31 115 GLY A C 1
ATOM 921 O O . GLY A 1 115 ? -16.480 0.266 -9.013 1.00 96.31 115 GLY A O 1
ATOM 922 N N . SER A 1 116 ? -15.489 -1.581 -9.835 1.00 96.56 116 SER A N 1
ATOM 923 C CA . SER A 1 116 ? -16.681 -2.267 -10.331 1.00 96.56 116 SER A CA 1
ATOM 924 C C . SER A 1 116 ? -16.357 -3.745 -10.563 1.00 96.56 116 SER A C 1
ATOM 926 O O . SER A 1 116 ? -15.186 -4.136 -10.495 1.00 96.56 116 SER A O 1
ATOM 928 N N . ASP A 1 117 ? -17.366 -4.562 -10.870 1.00 95.19 117 ASP A N 1
ATOM 929 C CA . ASP A 1 117 ? -17.158 -5.952 -11.290 1.00 95.19 117 ASP A CA 1
ATOM 930 C C . ASP A 1 117 ? -16.128 -6.032 -12.439 1.00 95.19 117 ASP A C 1
ATOM 932 O O . ASP A 1 117 ? -16.093 -5.175 -13.325 1.00 95.19 117 ASP A O 1
ATOM 936 N N . ASN A 1 118 ? -15.272 -7.060 -12.431 1.00 95.25 118 ASN A N 1
ATOM 937 C CA . ASN A 1 118 ? -14.165 -7.250 -13.387 1.00 95.25 118 ASN A CA 1
ATOM 938 C C . ASN A 1 118 ? -13.149 -6.088 -13.464 1.00 95.25 118 ASN A C 1
ATOM 940 O O . ASN A 1 118 ? -12.440 -5.944 -14.466 1.00 95.25 118 ASN A O 1
ATOM 944 N N . THR A 1 119 ? -13.049 -5.268 -12.418 1.00 98.19 119 THR A N 1
ATOM 945 C CA . THR A 1 119 ? -11.963 -4.293 -12.251 1.00 98.19 119 THR A CA 1
ATOM 946 C C . THR A 1 119 ? -10.940 -4.819 -11.249 1.00 98.19 119 THR A C 1
ATOM 948 O O . THR A 1 119 ? -11.323 -5.394 -10.234 1.00 98.19 119 THR A O 1
ATOM 951 N N . LEU A 1 120 ? -9.650 -4.587 -11.499 1.00 98.62 120 LEU A N 1
ATOM 952 C CA . LEU A 1 120 ? -8.593 -4.737 -10.498 1.00 98.62 120 LEU A CA 1
ATOM 953 C C . LEU A 1 120 ? -8.173 -3.361 -9.975 1.00 98.62 120 LEU A C 1
ATOM 955 O O . LEU A 1 120 ? -7.739 -2.511 -10.755 1.00 98.62 120 LEU A O 1
ATOM 959 N N . LEU A 1 121 ? -8.238 -3.167 -8.660 1.00 98.69 121 LEU A N 1
ATOM 960 C CA . LEU A 1 121 ? -7.703 -1.989 -7.978 1.00 98.69 121 LEU A CA 1
ATOM 961 C C . LEU A 1 121 ? -6.336 -2.316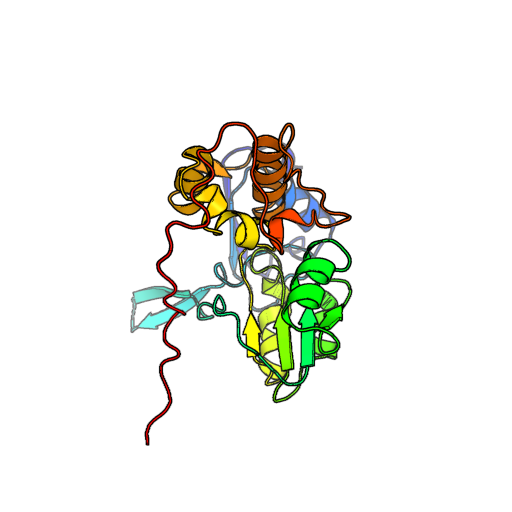 -7.368 1.00 98.69 121 LEU A C 1
ATOM 963 O O . LEU A 1 121 ? -6.206 -3.272 -6.604 1.00 98.69 121 LEU A O 1
ATOM 967 N N . ILE A 1 122 ? -5.329 -1.515 -7.703 1.00 98.62 122 ILE A N 1
ATOM 968 C CA . ILE A 1 122 ? -3.952 -1.642 -7.228 1.00 98.62 122 ILE A CA 1
ATOM 969 C C . ILE A 1 122 ? -3.621 -0.448 -6.335 1.00 98.62 122 ILE A C 1
ATOM 971 O O . ILE A 1 122 ? -3.795 0.694 -6.757 1.00 98.62 122 ILE A O 1
ATOM 975 N N . GLY A 1 123 ? -3.139 -0.691 -5.119 1.00 97.50 123 GLY A N 1
ATOM 976 C CA . GLY A 1 123 ? -2.783 0.385 -4.192 1.00 97.50 123 GLY A CA 1
ATOM 977 C C . GLY A 1 123 ? -1.791 -0.035 -3.119 1.00 97.50 123 GLY A C 1
ATOM 978 O O . GLY A 1 123 ? -1.543 -1.224 -2.919 1.00 97.50 123 GLY A O 1
ATOM 979 N N . ASP A 1 124 ? -1.252 0.950 -2.402 1.00 96.25 124 ASP A N 1
ATOM 980 C CA . ASP A 1 124 ? -0.265 0.707 -1.349 1.00 96.25 124 ASP A CA 1
ATOM 981 C C . ASP A 1 124 ? -0.921 0.144 -0.092 1.00 96.25 124 ASP A C 1
ATOM 983 O O . ASP A 1 124 ? -1.538 0.853 0.713 1.00 96.25 124 ASP A O 1
ATOM 987 N N . GLY A 1 125 ? -0.729 -1.153 0.112 1.00 96.81 125 GLY A N 1
ATOM 988 C CA . GLY A 1 125 ? -1.218 -1.910 1.249 1.00 96.81 125 GLY A CA 1
ATOM 989 C C . GLY A 1 125 ? -0.841 -1.289 2.588 1.00 96.81 125 GLY A C 1
ATOM 990 O O . GLY A 1 125 ? -1.676 -1.304 3.491 1.00 96.81 125 GLY A O 1
ATOM 991 N N . CYS A 1 126 ? 0.344 -0.670 2.704 1.00 94.56 126 CYS A N 1
ATOM 992 C CA . CYS A 1 126 ? 0.805 -0.049 3.946 1.00 94.56 126 CYS A CA 1
ATOM 993 C C . CYS A 1 126 ? 0.058 1.242 4.333 1.00 94.56 126 CYS A C 1
ATOM 995 O O . CYS A 1 126 ? 0.203 1.710 5.462 1.00 94.56 126 CYS A O 1
ATOM 997 N N . ALA A 1 127 ? -0.719 1.831 3.417 1.00 95.12 127 ALA A N 1
ATOM 998 C CA . ALA A 1 127 ? -1.420 3.102 3.621 1.00 95.12 127 ALA A CA 1
ATOM 999 C C . ALA A 1 127 ? -2.911 3.067 3.224 1.00 95.12 127 ALA A C 1
ATOM 1001 O O . ALA A 1 127 ? -3.594 4.091 3.300 1.00 95.12 127 ALA A O 1
ATOM 1002 N N . ILE A 1 128 ? -3.436 1.909 2.814 1.00 97.00 128 ILE A N 1
ATOM 1003 C CA . ILE A 1 128 ? -4.814 1.761 2.321 1.00 97.00 128 ILE A CA 1
ATOM 1004 C C . ILE A 1 128 ? -5.853 1.519 3.426 1.00 97.00 128 ILE A C 1
ATOM 1006 O O . ILE A 1 128 ? -7.051 1.498 3.147 1.00 97.00 128 ILE A O 1
ATOM 1010 N N . GLY A 1 129 ? -5.432 1.339 4.683 1.00 96.88 129 GLY A N 1
ATOM 1011 C CA . GLY A 1 129 ? -6.294 0.863 5.768 1.00 96.88 129 GLY A CA 1
ATOM 1012 C C . GLY A 1 129 ? -7.573 1.681 5.977 1.00 96.88 129 GLY A C 1
ATOM 1013 O O . GLY A 1 129 ? -8.633 1.107 6.204 1.00 96.88 129 GLY A O 1
ATOM 1014 N N . ALA A 1 130 ? -7.521 3.005 5.802 1.00 96.19 130 ALA A N 1
ATOM 1015 C CA . ALA A 1 130 ? -8.704 3.861 5.931 1.00 96.19 130 ALA A CA 1
ATOM 1016 C C . ALA A 1 130 ? -9.753 3.674 4.824 1.00 96.19 130 ALA A C 1
ATOM 1018 O O . ALA A 1 130 ? -10.908 4.046 5.024 1.00 96.19 130 ALA A O 1
ATOM 1019 N N . TYR A 1 131 ? -9.362 3.101 3.684 1.00 97.31 131 TYR A N 1
ATOM 1020 C CA . TYR A 1 131 ? -10.185 2.979 2.480 1.00 97.31 131 TYR A CA 1
ATOM 1021 C C . TYR A 1 131 ? -10.596 1.534 2.178 1.00 97.31 131 TYR A C 1
ATOM 1023 O O . TYR A 1 131 ? -11.445 1.313 1.321 1.00 97.31 131 TYR A O 1
ATOM 1031 N N . ILE A 1 132 ? -10.029 0.538 2.871 1.00 97.50 132 ILE A N 1
ATOM 1032 C CA . ILE A 1 132 ? -10.235 -0.885 2.554 1.00 97.50 132 ILE A CA 1
ATOM 1033 C C . ILE A 1 132 ? -11.713 -1.295 2.554 1.00 97.50 132 ILE A C 1
ATOM 1035 O O . ILE A 1 132 ? -12.131 -2.061 1.693 1.00 97.50 132 ILE A O 1
ATOM 1039 N N . GLN A 1 133 ? -12.527 -0.759 3.469 1.00 95.50 133 GLN A N 1
ATOM 1040 C CA . GLN A 1 133 ? -13.961 -1.055 3.502 1.00 95.50 133 GLN A CA 1
ATOM 1041 C C . GLN A 1 133 ? -14.667 -0.534 2.245 1.00 95.50 133 GLN A C 1
ATOM 1043 O O . GLN A 1 133 ? -15.419 -1.280 1.622 1.00 95.50 133 GLN A O 1
ATOM 1048 N N . ASP A 1 134 ? -14.368 0.698 1.828 1.00 96.75 134 ASP A N 1
ATOM 1049 C CA . ASP A 1 134 ? -14.933 1.290 0.613 1.00 96.75 134 ASP A CA 1
ATOM 1050 C C . ASP A 1 134 ? -14.513 0.512 -0.636 1.00 96.75 134 ASP A C 1
ATOM 1052 O O . ASP A 1 134 ? -15.332 0.308 -1.527 1.00 96.75 134 ASP A O 1
ATOM 1056 N N . LEU A 1 135 ? -13.263 0.036 -0.692 1.00 98.06 135 LEU A N 1
ATOM 1057 C CA . LEU A 1 135 ? -12.774 -0.798 -1.793 1.00 98.06 135 LEU A CA 1
ATOM 1058 C C . LEU A 1 135 ? -13.556 -2.109 -1.906 1.00 98.06 135 LEU A C 1
ATOM 1060 O O . LEU A 1 135 ? -13.965 -2.482 -3.003 1.00 98.06 135 LEU A O 1
ATOM 1064 N N . LEU A 1 136 ? -13.815 -2.784 -0.784 1.00 97.00 136 LEU A N 1
ATOM 1065 C CA . LEU A 1 136 ? -14.556 -4.050 -0.777 1.00 97.00 136 LEU A CA 1
ATOM 1066 C C . LEU A 1 136 ? -16.010 -3.886 -1.223 1.00 97.00 136 LEU A C 1
ATOM 1068 O O . LEU A 1 136 ? -16.564 -4.786 -1.851 1.00 97.00 136 LEU A O 1
ATOM 1072 N N . LEU A 1 137 ? -16.621 -2.732 -0.945 1.00 97.25 137 LEU A N 1
ATOM 1073 C CA . LEU A 1 137 ? -17.984 -2.428 -1.387 1.00 97.25 137 LEU A CA 1
ATOM 1074 C C . LEU A 1 137 ? -18.103 -2.254 -2.906 1.00 97.25 137 LEU A C 1
ATOM 1076 O O . LEU A 1 137 ? -19.213 -2.316 -3.430 1.00 97.25 137 LEU A O 1
ATOM 1080 N N . THR A 1 138 ? -16.990 -2.054 -3.618 1.00 97.56 138 THR A N 1
ATOM 1081 C CA . THR A 1 138 ? -17.013 -1.879 -5.077 1.00 97.56 138 THR A CA 1
ATOM 1082 C C . THR A 1 138 ? -17.213 -3.175 -5.861 1.00 97.56 138 THR A C 1
ATOM 1084 O O . THR A 1 138 ? -17.552 -3.112 -7.040 1.00 97.56 138 THR A O 1
ATOM 1087 N N . GLY A 1 139 ? -16.975 -4.338 -5.242 1.00 96.38 139 GLY A N 1
ATOM 1088 C CA . GLY A 1 139 ? -16.970 -5.635 -5.934 1.00 96.38 139 GLY A CA 1
ATOM 1089 C C . GLY A 1 139 ? -15.728 -5.898 -6.799 1.00 96.38 139 GLY A C 1
ATOM 1090 O O . GLY A 1 139 ? -15.630 -6.962 -7.405 1.00 96.38 139 GLY A O 1
ATOM 1091 N N . ALA A 1 140 ? -14.771 -4.966 -6.843 1.00 97.75 140 ALA A N 1
ATOM 1092 C CA . ALA A 1 140 ? -13.525 -5.129 -7.581 1.00 97.75 140 ALA A CA 1
ATOM 1093 C C . ALA A 1 140 ? -12.585 -6.159 -6.930 1.00 97.75 140 ALA A C 1
ATOM 1095 O O . ALA A 1 140 ? -12.562 -6.332 -5.707 1.00 97.75 140 ALA A O 1
ATOM 1096 N N . ASP A 1 141 ? -11.740 -6.784 -7.751 1.00 98.12 141 ASP A N 1
ATOM 1097 C CA . ASP A 1 141 ? -10.557 -7.485 -7.262 1.00 98.12 141 ASP A CA 1
ATOM 1098 C C . ASP A 1 141 ? -9.545 -6.463 -6.720 1.00 98.12 141 ASP A C 1
ATOM 1100 O O . ASP A 1 141 ? -9.422 -5.347 -7.234 1.00 98.12 141 ASP A O 1
ATOM 1104 N N . LEU A 1 142 ? -8.781 -6.853 -5.697 1.00 98.56 142 LEU A N 1
ATOM 1105 C CA . LEU A 1 142 ? -7.777 -5.998 -5.062 1.00 98.56 142 LEU A CA 1
ATOM 1106 C C . LEU A 1 142 ? -6.381 -6.613 -5.187 1.00 98.56 142 LEU A C 1
ATOM 1108 O O . LEU A 1 142 ? -6.197 -7.806 -4.936 1.00 98.56 142 LEU A O 1
ATOM 1112 N N . TYR A 1 143 ? -5.397 -5.773 -5.504 1.00 98.56 143 TYR A N 1
ATOM 1113 C CA . TYR A 1 143 ? -3.975 -6.071 -5.374 1.00 98.56 143 TYR A CA 1
ATOM 1114 C C . TYR A 1 143 ? -3.303 -4.987 -4.522 1.00 98.56 143 TYR A C 1
ATOM 1116 O O . TYR A 1 143 ? -3.085 -3.865 -4.968 1.00 98.56 143 TYR A O 1
ATOM 1124 N N . LEU A 1 144 ? -3.013 -5.323 -3.268 1.00 98.19 144 LEU A N 1
ATOM 1125 C CA . LEU A 1 144 ? -2.520 -4.419 -2.230 1.00 98.19 144 LEU A CA 1
ATOM 1126 C C . LEU A 1 144 ? -1.183 -4.934 -1.663 1.00 98.19 144 LEU A C 1
ATOM 1128 O O . LEU A 1 144 ? -1.149 -5.419 -0.522 1.00 98.19 144 LEU A O 1
ATOM 1132 N N . PRO A 1 145 ? -0.086 -4.898 -2.448 1.00 96.88 145 PRO A N 1
ATOM 1133 C CA . PRO A 1 145 ? 1.260 -5.134 -1.919 1.00 96.88 145 PRO A CA 1
ATOM 1134 C C . PRO A 1 145 ? 1.633 -4.034 -0.915 1.00 96.88 145 PRO A C 1
ATOM 1136 O O . PRO A 1 145 ? 0.994 -2.991 -0.902 1.00 96.88 145 PRO A O 1
ATOM 1139 N N . GLU A 1 146 ? 2.679 -4.210 -0.096 1.00 94.94 146 GLU A N 1
ATOM 1140 C CA . GLU A 1 146 ? 3.103 -3.150 0.846 1.00 94.94 146 GLU A CA 1
ATOM 1141 C C . GLU A 1 146 ? 3.307 -1.798 0.148 1.00 94.94 146 GLU A C 1
ATOM 1143 O O . GLU A 1 146 ? 2.855 -0.774 0.648 1.00 94.94 146 GLU A O 1
ATOM 1148 N N . SER A 1 147 ? 3.965 -1.822 -1.012 1.00 95.94 147 SER A N 1
ATOM 1149 C CA . SER A 1 147 ? 4.130 -0.693 -1.932 1.00 95.94 147 SER A CA 1
ATOM 1150 C C . SER A 1 147 ? 4.490 -1.190 -3.335 1.00 95.94 147 SER A C 1
ATOM 1152 O O . SER A 1 147 ? 4.844 -2.369 -3.522 1.00 95.94 147 SER A O 1
ATOM 1154 N N . PHE A 1 148 ? 4.485 -0.297 -4.325 1.00 96.56 148 PHE A N 1
ATOM 1155 C CA . PHE A 1 148 ? 5.068 -0.600 -5.633 1.00 96.56 148 PHE A CA 1
ATOM 1156 C C . PHE A 1 148 ? 6.564 -0.960 -5.539 1.00 96.56 148 PHE A C 1
ATOM 1158 O O . PHE A 1 148 ? 7.002 -1.964 -6.108 1.00 96.56 148 PHE A O 1
ATOM 1165 N N . GLU A 1 149 ? 7.363 -0.217 -4.767 1.00 97.00 149 GLU A N 1
ATOM 1166 C CA . GLU A 1 149 ? 8.798 -0.493 -4.623 1.00 97.00 149 GLU A CA 1
ATOM 1167 C C . GLU A 1 149 ? 9.071 -1.850 -3.969 1.00 97.00 149 GLU A C 1
ATOM 1169 O O . GLU A 1 149 ? 9.973 -2.577 -4.396 1.00 97.00 149 GLU A O 1
ATOM 1174 N N . TYR A 1 150 ? 8.256 -2.235 -2.983 1.00 96.25 150 TYR A N 1
ATOM 1175 C CA . TYR A 1 150 ? 8.292 -3.579 -2.407 1.00 96.25 150 TYR A CA 1
ATOM 1176 C C . TYR A 1 150 ? 8.060 -4.659 -3.473 1.00 96.25 150 TYR A C 1
ATOM 1178 O O . TYR A 1 150 ? 8.795 -5.646 -3.536 1.00 96.25 150 TYR A O 1
ATOM 1186 N N . THR A 1 151 ? 7.100 -4.434 -4.373 1.00 95.38 151 THR A N 1
ATOM 1187 C CA . THR A 1 151 ? 6.801 -5.346 -5.489 1.00 95.38 151 THR A CA 1
ATOM 1188 C C . THR A 1 151 ? 7.992 -5.511 -6.435 1.00 95.38 151 THR A C 1
ATOM 1190 O O . THR A 1 151 ? 8.269 -6.618 -6.907 1.00 95.38 151 THR A O 1
ATOM 1193 N N . LEU A 1 152 ? 8.736 -4.432 -6.705 1.00 94.31 152 LEU A N 1
ATOM 1194 C CA . LEU A 1 152 ? 9.957 -4.507 -7.511 1.00 94.31 152 LEU A CA 1
ATOM 1195 C C . LEU A 1 152 ? 11.062 -5.297 -6.805 1.00 94.31 152 LEU A C 1
ATOM 1197 O O . LEU A 1 152 ? 11.716 -6.121 -7.442 1.00 94.31 152 LEU A O 1
ATOM 1201 N N . LEU A 1 153 ? 11.246 -5.090 -5.499 1.00 93.56 153 LEU A N 1
ATOM 1202 C CA . LEU A 1 153 ? 12.260 -5.785 -4.697 1.00 93.56 153 LEU A CA 1
ATOM 1203 C C . LEU A 1 153 ? 12.035 -7.301 -4.607 1.00 93.56 153 LEU A C 1
ATOM 1205 O O . LEU A 1 153 ? 12.996 -8.050 -4.451 1.00 93.56 153 LEU A O 1
ATOM 1209 N N . GLN A 1 154 ? 10.798 -7.770 -4.768 1.00 90.25 154 GLN A N 1
ATOM 1210 C CA . GLN A 1 154 ? 10.483 -9.201 -4.814 1.00 90.25 154 GLN A CA 1
ATOM 1211 C C . GLN A 1 154 ? 10.868 -9.891 -6.135 1.00 90.25 154 GLN A C 1
ATOM 1213 O O . GLN A 1 154 ? 10.777 -11.114 -6.239 1.00 90.25 154 GLN A O 1
ATOM 1218 N N . LYS A 1 155 ? 11.288 -9.150 -7.169 1.00 87.25 155 LYS A N 1
ATOM 1219 C CA . LYS A 1 155 ? 11.660 -9.741 -8.462 1.00 87.25 155 LYS A CA 1
ATOM 1220 C C . LYS A 1 155 ? 12.967 -10.526 -8.377 1.00 87.25 155 LYS A C 1
ATOM 1222 O O . LYS A 1 155 ? 13.896 -10.162 -7.656 1.00 87.25 155 LYS A O 1
ATOM 1227 N N . ASP A 1 156 ? 13.092 -11.531 -9.243 1.00 84.81 156 ASP A N 1
ATOM 1228 C CA . ASP A 1 156 ? 14.256 -12.425 -9.298 1.00 84.81 156 ASP A CA 1
ATOM 1229 C C . ASP A 1 156 ? 15.600 -11.697 -9.458 1.00 84.81 156 ASP A C 1
ATOM 1231 O O . ASP A 1 156 ? 16.625 -12.202 -8.994 1.00 84.81 156 ASP A O 1
ATOM 1235 N N . MET A 1 157 ? 15.625 -10.487 -10.037 1.00 85.38 157 MET A N 1
ATOM 1236 C CA . MET A 1 157 ? 16.858 -9.686 -10.141 1.00 85.38 157 MET A CA 1
ATOM 1237 C C . MET A 1 157 ? 17.469 -9.337 -8.784 1.00 85.38 157 MET A C 1
ATOM 1239 O O . MET A 1 157 ? 18.685 -9.166 -8.696 1.00 85.38 157 MET A O 1
ATOM 1243 N N . PHE A 1 158 ? 16.652 -9.269 -7.733 1.00 89.00 158 PHE A N 1
ATOM 1244 C CA . PHE A 1 158 ? 17.085 -8.962 -6.374 1.00 89.00 158 PHE A CA 1
ATOM 1245 C C . PHE A 1 158 ? 17.167 -10.204 -5.474 1.00 89.00 158 PHE A C 1
ATOM 1247 O O . PHE A 1 158 ? 17.573 -10.095 -4.316 1.00 89.00 158 PHE A O 1
ATOM 1254 N N . SER A 1 159 ? 16.886 -11.402 -6.005 1.00 86.19 159 SER A N 1
ATOM 1255 C CA . SER A 1 159 ? 16.920 -12.675 -5.255 1.00 86.19 159 SER A CA 1
ATOM 1256 C C . SER A 1 159 ? 18.267 -12.964 -4.578 1.00 86.19 159 SER A C 1
ATOM 1258 O O . SER A 1 159 ? 18.328 -13.637 -3.552 1.00 86.19 159 SER A O 1
ATOM 1260 N N . ARG A 1 160 ? 19.368 -12.439 -5.134 1.00 85.56 160 ARG A N 1
ATOM 1261 C CA . ARG A 1 160 ? 20.736 -12.612 -4.609 1.00 85.56 160 ARG A CA 1
ATOM 1262 C C . ARG A 1 160 ? 21.245 -11.424 -3.790 1.00 85.56 160 ARG A C 1
ATOM 1264 O O . ARG A 1 160 ? 22.383 -11.460 -3.326 1.00 85.56 160 ARG A O 1
ATOM 1271 N N . VAL A 1 161 ? 20.447 -10.369 -3.619 1.00 87.50 161 VAL A N 1
ATOM 1272 C CA . VAL A 1 161 ? 20.844 -9.188 -2.842 1.00 87.50 161 VAL A CA 1
ATOM 1273 C C . VAL A 1 161 ? 20.503 -9.433 -1.376 1.00 87.50 161 VAL A C 1
ATOM 1275 O O . VAL A 1 161 ? 19.338 -9.397 -0.992 1.00 87.50 161 VAL A O 1
ATOM 1278 N N . ALA A 1 162 ? 21.521 -9.690 -0.550 1.00 90.69 162 ALA A N 1
ATOM 1279 C CA . ALA A 1 162 ? 21.345 -10.068 0.856 1.00 90.69 162 ALA A CA 1
ATOM 1280 C C . ALA A 1 162 ? 20.506 -9.055 1.656 1.00 90.69 162 ALA A C 1
ATOM 1282 O O . ALA A 1 162 ? 19.635 -9.458 2.419 1.00 90.69 162 ALA A O 1
ATOM 1283 N N . GLU A 1 163 ? 20.721 -7.757 1.427 1.00 91.69 163 GLU A N 1
ATOM 1284 C CA . GLU A 1 163 ? 19.976 -6.673 2.084 1.00 91.69 163 GLU A CA 1
ATOM 1285 C C . GLU A 1 163 ? 18.471 -6.723 1.756 1.00 91.69 163 GLU A C 1
ATOM 1287 O O . GLU A 1 163 ? 17.638 -6.509 2.631 1.00 91.69 163 GLU A O 1
ATOM 1292 N N . VAL A 1 164 ? 18.114 -7.111 0.525 1.00 93.12 164 VAL A N 1
ATOM 1293 C CA . VAL A 1 164 ? 16.717 -7.310 0.103 1.00 93.12 164 VAL A CA 1
ATOM 1294 C C . VAL A 1 164 ? 16.118 -8.559 0.742 1.00 93.12 164 VAL A C 1
ATOM 1296 O O . VAL A 1 164 ? 14.992 -8.538 1.225 1.00 93.12 164 VAL A O 1
ATOM 1299 N N . GLN A 1 165 ? 16.875 -9.655 0.802 1.00 93.44 165 GLN A N 1
ATOM 1300 C CA . GLN A 1 165 ? 16.396 -10.878 1.452 1.00 93.44 165 GLN A CA 1
ATOM 1301 C C . GLN A 1 165 ? 16.151 -10.664 2.952 1.00 93.44 165 GLN A C 1
ATOM 1303 O O . GLN A 1 165 ? 15.191 -11.198 3.508 1.00 93.44 165 GLN A O 1
ATOM 1308 N N . GLN A 1 166 ? 16.989 -9.856 3.605 1.00 93.88 166 GLN A N 1
ATOM 1309 C CA . GLN A 1 166 ? 16.804 -9.496 5.006 1.00 93.88 166 GLN A CA 1
ATOM 1310 C C . GLN A 1 166 ? 15.573 -8.603 5.206 1.00 93.88 166 GLN A C 1
ATOM 1312 O O . GLN A 1 166 ? 14.802 -8.859 6.127 1.00 93.88 166 GLN A O 1
ATOM 1317 N N . SER A 1 167 ? 15.340 -7.621 4.329 1.00 92.88 167 SER A N 1
ATOM 1318 C CA . SER A 1 167 ? 14.186 -6.716 4.436 1.00 92.88 167 SER A CA 1
ATOM 1319 C C . SER A 1 167 ? 12.837 -7.369 4.156 1.00 92.88 167 SER A C 1
ATOM 1321 O O . SER A 1 167 ? 11.827 -6.936 4.704 1.00 92.88 167 SER A O 1
ATOM 1323 N N . ILE A 1 168 ? 12.811 -8.429 3.346 1.00 91.25 168 ILE A N 1
ATOM 1324 C CA . ILE A 1 168 ? 11.607 -9.243 3.135 1.00 91.25 168 ILE A CA 1
ATOM 1325 C C . ILE A 1 168 ? 11.351 -10.160 4.338 1.00 91.25 168 ILE A C 1
ATOM 1327 O O . ILE A 1 168 ? 10.201 -10.381 4.705 1.00 91.25 168 ILE A O 1
ATOM 1331 N N . ARG A 1 169 ? 12.409 -10.713 4.945 1.00 93.06 169 ARG A N 1
ATOM 1332 C CA . ARG A 1 169 ? 12.281 -11.693 6.033 1.00 93.06 169 ARG A CA 1
ATOM 1333 C C . ARG A 1 169 ? 12.011 -11.062 7.399 1.00 93.06 169 ARG A C 1
ATOM 1335 O O . ARG A 1 169 ? 11.320 -11.683 8.198 1.00 93.06 169 ARG A O 1
ATOM 1342 N N . TYR A 1 170 ? 12.581 -9.887 7.649 1.00 92.69 170 TYR A N 1
ATOM 1343 C CA . TYR A 1 170 ? 12.514 -9.174 8.927 1.00 92.69 170 TYR A CA 1
ATOM 1344 C C . TYR A 1 170 ? 12.192 -7.685 8.699 1.00 92.69 170 TYR A C 1
ATOM 1346 O O . TYR A 1 170 ? 13.015 -6.817 9.012 1.00 92.69 170 TYR A O 1
ATOM 1354 N N . PRO A 1 171 ? 11.041 -7.358 8.080 1.00 89.56 171 PRO A N 1
ATOM 1355 C CA . PRO A 1 171 ? 10.689 -5.977 7.751 1.00 89.56 171 PRO A CA 1
ATOM 1356 C C . PRO A 1 171 ? 10.643 -5.072 8.989 1.00 89.56 171 PRO A C 1
ATOM 1358 O O . PRO A 1 171 ? 11.109 -3.938 8.929 1.00 89.56 171 PRO A O 1
ATOM 1361 N N . GLU A 1 172 ? 10.161 -5.573 10.124 1.00 87.62 172 GLU A N 1
ATOM 1362 C CA . GLU A 1 172 ? 10.079 -4.845 11.391 1.00 87.62 172 GLU A CA 1
ATOM 1363 C C . GLU A 1 172 ? 11.453 -4.414 11.923 1.00 87.62 172 GLU A C 1
ATOM 1365 O O . GLU A 1 172 ? 11.601 -3.296 12.416 1.00 87.62 172 GLU A O 1
ATOM 1370 N N . GLU A 1 173 ? 12.472 -5.262 11.769 1.00 88.44 173 GLU A N 1
ATOM 1371 C CA . GLU A 1 173 ? 13.842 -4.954 12.189 1.00 88.44 173 GLU A CA 1
ATOM 1372 C C . GLU A 1 173 ? 14.516 -3.979 11.218 1.00 88.44 173 GLU A C 1
ATOM 1374 O O . GLU A 1 173 ? 15.270 -3.099 11.632 1.00 88.44 173 GLU A O 1
ATOM 1379 N N . MET A 1 174 ? 14.246 -4.138 9.919 1.00 89.25 174 MET A N 1
ATOM 1380 C CA . MET A 1 174 ? 14.925 -3.392 8.860 1.00 89.25 174 MET A CA 1
ATOM 1381 C C . MET A 1 174 ? 14.344 -1.992 8.642 1.00 89.25 174 MET A C 1
ATOM 1383 O O . MET A 1 174 ? 15.096 -1.054 8.375 1.00 89.25 174 MET A O 1
ATOM 1387 N N . ILE A 1 175 ? 13.022 -1.845 8.757 1.00 87.69 175 ILE A N 1
ATOM 1388 C CA . ILE A 1 175 ? 12.334 -0.551 8.679 1.00 87.69 175 ILE A CA 1
ATOM 1389 C C . ILE A 1 175 ? 12.511 0.191 10.009 1.00 87.69 175 ILE A C 1
ATOM 1391 O O . ILE A 1 175 ? 12.893 1.368 10.022 1.00 87.69 175 ILE A O 1
ATOM 1395 N N . GLY A 1 176 ? 12.261 -0.508 11.123 1.00 84.25 176 GLY A N 1
ATOM 1396 C CA . GLY A 1 176 ? 12.276 0.059 12.467 1.00 84.25 176 GLY A CA 1
ATOM 1397 C C . GLY A 1 176 ? 11.465 1.354 12.551 1.00 84.25 176 GLY A C 1
ATOM 1398 O O . GLY A 1 176 ? 10.394 1.481 11.965 1.00 84.25 176 GLY A O 1
ATOM 1399 N N . THR A 1 177 ? 12.012 2.345 13.251 1.00 81.81 177 THR A N 1
ATOM 1400 C CA . THR A 1 177 ? 11.440 3.699 13.364 1.00 81.81 177 THR A CA 1
ATOM 1401 C C . THR A 1 177 ? 12.192 4.734 12.520 1.00 81.81 177 THR A C 1
ATOM 1403 O O . THR A 1 177 ? 11.923 5.931 12.602 1.00 81.81 177 THR A O 1
ATOM 1406 N N . GLY A 1 178 ? 13.148 4.293 11.692 1.00 83.19 178 GLY A N 1
ATOM 1407 C CA . GLY A 1 178 ? 13.982 5.178 10.869 1.00 83.19 178 GLY A CA 1
ATOM 1408 C C . GLY A 1 178 ? 13.263 5.758 9.648 1.00 83.19 178 GLY A C 1
ATOM 1409 O O . GLY A 1 178 ? 13.739 6.722 9.048 1.00 83.19 178 GLY A O 1
ATOM 1410 N N . TYR A 1 179 ? 12.114 5.186 9.282 1.00 85.81 179 TYR A N 1
ATOM 1411 C CA . TYR A 1 179 ? 11.312 5.594 8.136 1.00 85.81 179 TYR A CA 1
ATOM 1412 C C . TYR A 1 179 ? 9.857 5.790 8.549 1.00 85.81 179 TYR A C 1
ATOM 1414 O O . TYR A 1 179 ? 9.287 4.977 9.263 1.00 85.81 179 TYR A O 1
ATOM 1422 N N . ALA A 1 180 ? 9.235 6.853 8.037 1.00 82.88 180 ALA A N 1
ATOM 1423 C CA . ALA A 1 180 ? 7.834 7.168 8.329 1.00 82.88 180 ALA A CA 1
ATOM 1424 C C . ALA A 1 180 ? 6.826 6.190 7.688 1.00 82.88 180 ALA A C 1
ATOM 1426 O O . ALA A 1 180 ? 5.642 6.245 8.001 1.00 82.88 180 ALA A O 1
ATOM 1427 N N . SER A 1 181 ? 7.266 5.344 6.753 1.00 87.19 181 SER A N 1
ATOM 1428 C CA . SER A 1 181 ? 6.449 4.281 6.163 1.00 87.19 181 SER A CA 1
ATOM 1429 C C . SER A 1 181 ? 7.327 3.187 5.539 1.00 87.19 181 SER A C 1
ATOM 1431 O O . SER A 1 181 ? 8.462 3.479 5.131 1.00 87.19 181 SER A O 1
ATOM 1433 N N . PRO A 1 182 ? 6.803 1.953 5.390 1.00 90.38 182 PRO A N 1
ATOM 1434 C CA . PRO A 1 182 ? 7.460 0.895 4.622 1.00 90.38 182 PRO A CA 1
ATOM 1435 C C . PRO A 1 182 ? 7.807 1.320 3.188 1.00 90.38 182 PRO A C 1
ATOM 1437 O O . PRO A 1 182 ? 8.924 1.096 2.734 1.00 90.38 182 PRO A O 1
ATOM 1440 N N . GLU A 1 183 ? 6.900 2.015 2.496 1.00 91.69 183 GLU A N 1
ATOM 1441 C CA . GLU A 1 183 ? 7.120 2.550 1.141 1.00 91.69 183 GLU A CA 1
ATOM 1442 C C . GLU A 1 183 ? 8.388 3.422 1.055 1.00 91.69 183 GLU A C 1
ATOM 1444 O O . GLU A 1 183 ? 9.219 3.251 0.158 1.00 91.69 183 GLU A O 1
ATOM 1449 N N . ARG A 1 184 ? 8.600 4.327 2.025 1.00 92.25 184 ARG A N 1
ATOM 1450 C CA . ARG A 1 184 ? 9.803 5.177 2.063 1.00 92.25 184 ARG A CA 1
ATOM 1451 C C . ARG A 1 184 ? 11.073 4.364 2.265 1.00 92.25 184 ARG A C 1
ATOM 1453 O O . ARG A 1 184 ? 12.089 4.673 1.642 1.00 92.25 184 ARG A O 1
ATOM 1460 N N . TYR A 1 185 ? 11.014 3.343 3.116 1.00 95.19 185 TYR A N 1
ATOM 1461 C CA . TYR A 1 185 ? 12.129 2.424 3.316 1.00 95.19 185 TYR A CA 1
ATOM 1462 C C . TYR A 1 185 ? 12.461 1.672 2.020 1.00 95.19 185 TYR A C 1
ATOM 1464 O O . TYR A 1 185 ? 13.604 1.711 1.563 1.00 95.19 185 TYR A O 1
ATOM 1472 N N . TYR A 1 186 ? 11.468 1.051 1.377 1.00 96.38 186 TYR A N 1
ATOM 1473 C CA . TYR A 1 186 ? 11.683 0.285 0.148 1.00 96.38 186 TYR A CA 1
ATOM 1474 C C . TYR A 1 186 ? 12.139 1.169 -1.015 1.00 96.38 186 TYR A C 1
ATOM 1476 O O . TYR A 1 186 ? 13.023 0.769 -1.770 1.00 96.38 186 TYR A O 1
ATOM 1484 N N . THR A 1 187 ? 11.640 2.404 -1.099 1.00 96.19 187 THR A N 1
ATOM 1485 C CA . THR A 1 187 ? 12.135 3.418 -2.041 1.00 96.19 187 THR A CA 1
ATOM 1486 C C . THR A 1 187 ? 13.617 3.719 -1.825 1.00 96.19 187 THR A C 1
ATOM 1488 O O . THR A 1 187 ? 14.388 3.756 -2.789 1.00 96.19 187 THR A O 1
ATOM 1491 N N . ALA A 1 188 ? 14.035 3.933 -0.573 1.00 96.06 188 ALA A N 1
ATOM 1492 C CA . ALA A 1 188 ? 15.428 4.217 -0.239 1.00 96.06 188 ALA A CA 1
ATOM 1493 C C . ALA A 1 188 ? 16.335 3.017 -0.539 1.00 96.06 188 ALA A C 1
ATOM 1495 O O . ALA A 1 188 ? 17.356 3.181 -1.211 1.00 96.06 188 ALA A O 1
ATOM 1496 N N . LEU A 1 189 ? 15.925 1.813 -0.125 1.00 95.81 189 LEU A N 1
ATOM 1497 C CA . LEU A 1 189 ? 16.648 0.570 -0.385 1.00 95.81 189 LEU A CA 1
ATOM 1498 C C . LEU A 1 189 ? 16.815 0.332 -1.891 1.00 95.81 189 LEU A C 1
ATOM 1500 O O . LEU A 1 189 ? 17.935 0.150 -2.367 1.00 95.81 189 LEU A O 1
ATOM 1504 N N . LEU A 1 190 ? 15.720 0.397 -2.654 1.00 95.31 190 LEU A N 1
ATOM 1505 C CA . LEU A 1 190 ? 15.735 0.188 -4.101 1.00 95.31 190 LEU A CA 1
ATOM 1506 C C . LEU A 1 190 ? 16.608 1.236 -4.811 1.00 95.31 190 LEU A C 1
ATOM 1508 O O . LEU A 1 190 ? 17.401 0.899 -5.694 1.00 95.31 190 LEU A O 1
ATOM 1512 N N . SER A 1 191 ? 16.534 2.499 -4.385 1.00 95.44 191 SER A N 1
ATOM 1513 C CA . SER A 1 191 ? 17.386 3.572 -4.912 1.00 95.44 191 SER A CA 1
ATOM 1514 C C . SER A 1 191 ? 18.868 3.332 -4.616 1.00 95.44 191 SER A C 1
ATOM 1516 O O . SER A 1 191 ? 19.699 3.503 -5.508 1.00 95.44 191 SER A O 1
ATOM 1518 N N . GLN A 1 192 ? 19.208 2.904 -3.395 1.00 94.25 192 GLN A N 1
ATOM 1519 C CA . GLN A 1 192 ? 20.580 2.620 -2.966 1.00 94.25 192 GLN A CA 1
ATOM 1520 C C . GLN A 1 192 ? 21.192 1.474 -3.776 1.00 94.25 192 GLN A C 1
ATOM 1522 O O . GLN A 1 192 ? 22.247 1.644 -4.392 1.00 94.25 192 GLN A O 1
ATOM 1527 N N . ILE A 1 193 ? 20.523 0.317 -3.816 1.00 91.56 193 ILE A N 1
ATOM 1528 C CA . ILE A 1 193 ? 21.080 -0.886 -4.451 1.00 91.56 193 ILE A CA 1
ATOM 1529 C C . ILE A 1 193 ? 21.188 -0.746 -5.975 1.00 91.56 193 ILE A C 1
ATO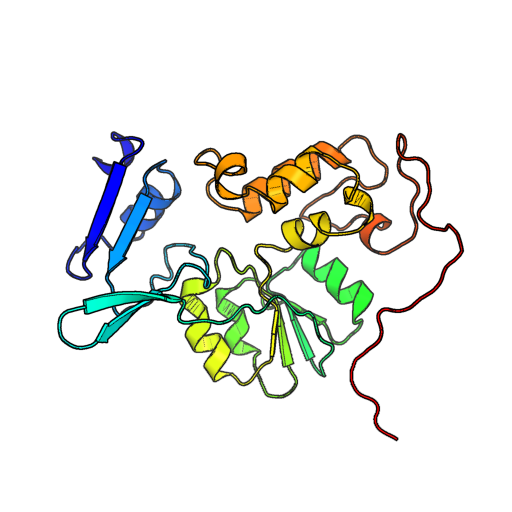M 1531 O O . ILE A 1 193 ? 21.999 -1.428 -6.601 1.00 91.56 193 ILE A O 1
ATOM 1535 N N . THR A 1 194 ? 20.406 0.154 -6.583 1.00 91.31 194 THR A N 1
ATOM 1536 C CA . THR A 1 194 ? 20.409 0.367 -8.038 1.00 91.31 194 THR A CA 1
ATOM 1537 C C . THR A 1 194 ? 21.142 1.627 -8.500 1.00 91.31 194 THR A C 1
ATOM 1539 O O . THR A 1 194 ? 21.351 1.777 -9.707 1.00 91.31 194 THR A O 1
ATOM 1542 N N . GLN A 1 195 ? 21.603 2.496 -7.587 1.00 88.25 195 GLN A N 1
ATOM 1543 C CA . GLN A 1 195 ? 22.143 3.834 -7.886 1.00 88.25 195 GLN A CA 1
ATOM 1544 C C . GLN A 1 195 ? 23.203 3.850 -8.999 1.00 88.25 195 GLN A C 1
ATOM 154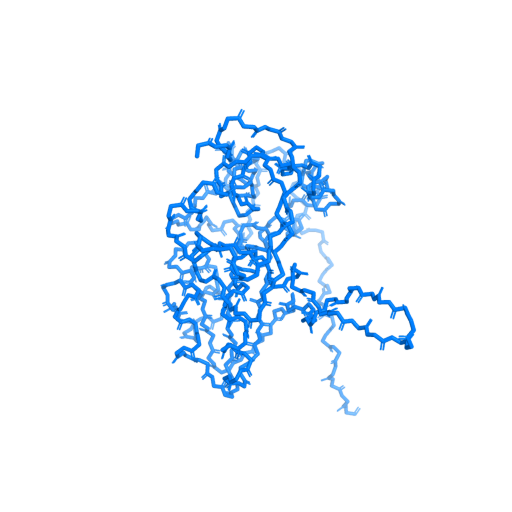6 O O . GLN A 1 195 ? 23.175 4.716 -9.873 1.00 88.25 195 GLN A O 1
ATOM 1551 N N . ASN A 1 196 ? 24.126 2.885 -8.973 1.00 85.94 196 ASN A N 1
ATOM 1552 C CA . ASN A 1 196 ? 25.260 2.788 -9.899 1.00 85.94 196 ASN A CA 1
ATOM 1553 C C . ASN A 1 196 ? 25.099 1.645 -10.914 1.00 85.94 196 ASN A C 1
ATOM 1555 O O . ASN A 1 196 ? 26.083 1.075 -11.392 1.00 85.94 196 ASN A O 1
ATOM 1559 N N . THR A 1 197 ? 23.854 1.294 -11.237 1.00 84.25 197 THR A N 1
ATOM 1560 C CA . THR A 1 197 ? 23.521 0.196 -12.149 1.00 84.25 197 THR A CA 1
ATOM 1561 C C . THR A 1 197 ? 22.716 0.698 -13.352 1.00 84.25 197 THR A C 1
ATOM 1563 O O . THR A 1 197 ? 22.062 1.739 -13.270 1.00 84.25 197 THR A O 1
ATOM 1566 N N . PRO A 1 198 ? 22.705 -0.048 -14.472 1.00 83.56 198 PRO A N 1
ATOM 1567 C CA . PRO A 1 198 ? 21.780 0.199 -15.575 1.00 83.56 198 PRO A CA 1
ATOM 1568 C C . PRO A 1 198 ? 20.305 0.205 -15.158 1.00 83.56 198 PRO A C 1
ATOM 1570 O O . PRO A 1 198 ? 19.529 0.892 -15.805 1.00 83.56 198 PRO A O 1
ATOM 1573 N N . ALA A 1 199 ? 19.939 -0.489 -14.073 1.00 88.25 199 ALA A N 1
ATOM 1574 C CA . ALA A 1 199 ? 18.579 -0.584 -13.537 1.00 88.25 199 ALA A CA 1
ATOM 1575 C C . ALA A 1 199 ? 18.248 0.490 -12.486 1.00 88.25 199 ALA A C 1
ATOM 1577 O O . ALA A 1 199 ? 17.389 0.274 -11.630 1.00 88.25 199 ALA A O 1
ATOM 1578 N N . ARG A 1 200 ? 18.938 1.638 -12.510 1.00 92.06 200 ARG A N 1
ATOM 1579 C CA . ARG A 1 200 ? 18.722 2.730 -11.552 1.00 92.06 200 ARG A CA 1
ATOM 1580 C C . ARG A 1 200 ? 17.237 3.065 -11.413 1.00 92.06 200 ARG A C 1
ATOM 1582 O O . ARG A 1 200 ? 16.602 3.441 -12.398 1.00 92.06 200 ARG A O 1
ATOM 1589 N N . TYR A 1 201 ? 16.726 2.956 -10.191 1.00 94.94 201 TYR A N 1
ATOM 1590 C CA . TYR A 1 201 ? 15.354 3.305 -9.853 1.00 94.94 201 TYR A CA 1
ATOM 1591 C C . TYR A 1 201 ? 15.151 4.822 -9.764 1.00 94.94 201 TYR A C 1
ATOM 1593 O O . TYR A 1 201 ? 16.033 5.562 -9.316 1.00 94.94 201 TYR A O 1
ATOM 1601 N N . SER A 1 202 ? 13.969 5.268 -10.185 1.00 94.00 202 SER A N 1
ATOM 1602 C CA . SER A 1 202 ? 13.435 6.607 -9.960 1.00 94.00 202 SER A CA 1
ATOM 1603 C C . SER A 1 202 ? 11.932 6.491 -9.752 1.00 94.00 202 SER A C 1
ATOM 1605 O O . SER A 1 202 ? 11.264 5.826 -10.539 1.00 94.00 202 SER A O 1
ATOM 1607 N N . LYS A 1 203 ? 11.392 7.183 -8.742 1.00 93.38 203 LYS A N 1
ATOM 1608 C CA . LYS A 1 203 ? 9.948 7.168 -8.473 1.00 93.38 203 LYS A CA 1
ATOM 1609 C C . LYS A 1 203 ? 9.148 7.758 -9.638 1.00 93.38 203 LYS A C 1
ATOM 1611 O O . LYS A 1 203 ? 8.085 7.248 -9.956 1.00 93.38 203 LYS A O 1
ATOM 1616 N N . THR A 1 204 ? 9.715 8.762 -10.313 1.00 94.19 204 THR A N 1
ATOM 1617 C CA . THR A 1 204 ? 9.065 9.545 -11.377 1.00 94.19 204 THR A CA 1
ATOM 1618 C C . THR A 1 204 ? 9.061 8.896 -12.760 1.00 94.19 204 THR A C 1
ATOM 1620 O O . THR A 1 204 ? 8.327 9.344 -13.629 1.00 94.19 204 THR A O 1
ATOM 1623 N N . SER A 1 205 ? 9.934 7.920 -13.021 1.00 94.19 205 SER A N 1
ATOM 1624 C CA . SER A 1 205 ? 10.006 7.252 -14.325 1.00 94.19 205 SER A CA 1
ATOM 1625 C C . SER A 1 205 ? 10.724 5.920 -14.184 1.00 94.19 205 SER A C 1
ATOM 1627 O O . SER A 1 205 ? 11.824 5.838 -13.623 1.00 94.19 205 SER A O 1
ATOM 1629 N N . LEU A 1 206 ? 10.084 4.871 -14.684 1.00 93.44 206 LEU A N 1
ATOM 1630 C CA . LEU A 1 206 ? 10.540 3.504 -14.577 1.00 93.44 206 LEU A CA 1
ATOM 1631 C C . LEU A 1 206 ? 11.668 3.235 -15.572 1.00 93.44 206 LEU A C 1
ATOM 1633 O O . LEU A 1 206 ? 11.563 3.445 -16.780 1.00 93.44 206 LEU A O 1
ATOM 1637 N N . ASN A 1 207 ? 12.760 2.676 -15.063 1.00 92.38 207 ASN A N 1
ATOM 1638 C CA . ASN A 1 207 ? 13.830 2.190 -15.915 1.00 92.38 207 ASN A CA 1
ATOM 1639 C C . ASN A 1 207 ? 13.378 0.956 -16.713 1.00 92.38 207 ASN A C 1
ATOM 1641 O O . ASN A 1 207 ? 12.818 0.017 -16.147 1.00 92.38 207 ASN A O 1
ATOM 1645 N N . GLU A 1 208 ? 13.693 0.903 -18.010 1.00 89.88 208 GLU A N 1
ATOM 1646 C CA . GLU A 1 208 ? 13.308 -0.224 -18.868 1.00 89.88 208 GLU A CA 1
ATOM 1647 C C . GLU A 1 208 ? 13.802 -1.584 -18.352 1.00 89.88 208 GLU A C 1
ATOM 1649 O O . GLU A 1 208 ? 13.166 -2.598 -18.619 1.00 89.88 208 GLU A O 1
ATOM 1654 N N . CYS A 1 209 ? 14.879 -1.616 -17.564 1.00 88.25 209 CYS A N 1
ATOM 1655 C CA . CYS A 1 209 ? 15.371 -2.811 -16.880 1.00 88.25 209 CYS A CA 1
ATOM 1656 C C . CYS A 1 209 ? 14.321 -3.567 -16.050 1.00 88.25 209 CYS A C 1
ATOM 1658 O O . CYS A 1 209 ? 14.471 -4.767 -15.846 1.00 88.25 209 CYS A O 1
ATOM 1660 N N . TYR A 1 210 ? 13.283 -2.893 -15.545 1.00 88.81 210 TYR A N 1
ATOM 1661 C CA . TYR A 1 210 ? 12.231 -3.528 -14.737 1.00 88.81 210 TYR A CA 1
ATOM 1662 C C . TYR A 1 210 ? 11.159 -4.241 -15.578 1.00 88.81 210 TYR A C 1
ATOM 1664 O O . TYR A 1 210 ? 10.310 -4.954 -15.037 1.00 88.81 210 TYR A O 1
ATOM 1672 N N . VAL A 1 211 ? 11.181 -4.037 -16.898 1.00 87.06 211 VAL A N 1
ATOM 1673 C CA . VAL A 1 211 ? 10.183 -4.555 -17.851 1.00 87.06 211 VAL A CA 1
ATOM 1674 C C . VAL A 1 211 ? 10.803 -5.235 -19.074 1.00 87.06 211 VAL A C 1
ATOM 1676 O O . VAL A 1 211 ? 10.107 -5.933 -19.808 1.00 87.06 211 VAL A O 1
ATOM 1679 N N . LYS A 1 212 ? 12.105 -5.056 -19.300 1.00 82.81 212 LYS A N 1
ATOM 1680 C CA . LYS A 1 212 ? 12.880 -5.644 -20.392 1.00 82.81 212 LYS A CA 1
ATOM 1681 C C . LYS A 1 212 ? 14.170 -6.244 -19.854 1.00 82.81 212 LYS A C 1
ATOM 1683 O O . LYS A 1 212 ? 14.706 -5.808 -18.838 1.00 82.81 212 LYS A O 1
ATOM 1688 N N . ASP A 1 213 ? 14.704 -7.193 -20.610 1.00 70.81 213 ASP A N 1
ATOM 1689 C CA . ASP A 1 213 ? 15.988 -7.812 -20.317 1.00 70.81 213 ASP A CA 1
ATOM 1690 C C . ASP A 1 213 ? 17.093 -6.760 -20.231 1.00 70.81 213 ASP A C 1
ATOM 1692 O O . ASP A 1 213 ? 17.361 -6.028 -21.188 1.00 70.81 213 ASP A O 1
ATOM 1696 N N . CYS A 1 214 ? 17.777 -6.709 -19.090 1.00 67.88 214 CYS A N 1
ATOM 1697 C CA . CYS A 1 214 ? 18.941 -5.861 -18.934 1.00 67.88 214 CYS A CA 1
ATOM 1698 C C . CYS A 1 214 ? 20.027 -6.541 -18.096 1.00 67.88 214 CYS A C 1
ATOM 1700 O O . CYS A 1 214 ? 19.757 -7.262 -17.137 1.00 67.88 214 CYS A O 1
ATOM 1702 N N . CYS A 1 215 ? 21.287 -6.325 -18.476 1.00 61.72 215 CYS A N 1
ATOM 1703 C CA . CYS A 1 215 ? 22.432 -6.840 -17.734 1.00 61.72 215 CYS A CA 1
ATOM 1704 C C . CYS A 1 215 ? 23.005 -5.737 -16.841 1.00 61.72 215 CYS A C 1
ATOM 1706 O O . CYS A 1 215 ? 23.641 -4.799 -17.326 1.00 61.72 215 CYS A O 1
ATOM 1708 N N . CYS A 1 216 ? 22.826 -5.866 -15.527 1.00 53.25 216 CYS A N 1
ATOM 1709 C CA . CYS A 1 216 ? 23.470 -4.982 -14.561 1.00 53.25 216 CYS A CA 1
ATOM 1710 C C . CYS A 1 216 ? 24.973 -5.288 -14.432 1.00 53.25 216 CYS A C 1
ATOM 1712 O O . CYS A 1 216 ? 25.392 -6.446 -14.432 1.00 53.25 216 CYS A O 1
ATOM 1714 N N . LYS A 1 217 ? 25.808 -4.248 -14.285 1.00 45.94 217 LYS A N 1
ATOM 1715 C CA . LYS A 1 217 ? 27.232 -4.412 -13.940 1.00 45.94 217 LYS A CA 1
ATOM 1716 C C . LYS A 1 217 ? 27.351 -5.010 -12.532 1.00 45.94 217 LYS A C 1
ATOM 1718 O O . LYS A 1 217 ? 26.779 -4.463 -11.600 1.00 45.94 217 LYS A O 1
ATOM 1723 N N . GLY A 1 218 ? 28.128 -6.085 -12.378 1.00 51.41 218 GLY A N 1
ATOM 1724 C CA . GLY A 1 218 ? 28.405 -6.724 -11.080 1.00 51.41 218 GLY A CA 1
ATOM 1725 C C . GLY A 1 218 ? 27.533 -7.940 -10.749 1.00 51.41 218 GLY A C 1
ATOM 1726 O O . GLY A 1 218 ? 27.865 -8.691 -9.837 1.00 51.41 218 GLY A O 1
ATOM 1727 N N . THR A 1 219 ? 26.490 -8.204 -11.536 1.00 51.22 219 THR A N 1
ATOM 1728 C CA . THR A 1 219 ? 25.711 -9.447 -11.481 1.00 51.22 219 THR A CA 1
ATOM 1729 C C . THR A 1 219 ? 26.209 -10.364 -12.600 1.00 51.22 219 THR A C 1
ATOM 1731 O O . THR A 1 219 ? 26.370 -9.912 -13.736 1.00 51.22 219 THR A O 1
ATOM 1734 N N . ARG A 1 220 ? 26.462 -11.658 -12.339 1.00 46.28 220 ARG A N 1
ATOM 1735 C CA . ARG A 1 220 ? 26.526 -12.633 -13.446 1.00 46.28 220 ARG A CA 1
ATOM 1736 C C . ARG A 1 220 ? 25.186 -12.524 -14.171 1.00 46.28 220 ARG A C 1
ATOM 1738 O O . ARG A 1 220 ? 24.160 -12.772 -13.545 1.00 46.28 220 ARG A O 1
ATOM 1745 N N . CYS A 1 221 ? 25.183 -12.087 -15.429 1.00 54.84 221 CYS A N 1
ATOM 1746 C CA . CYS A 1 221 ? 23.953 -11.976 -16.208 1.00 54.84 221 CYS A CA 1
ATOM 1747 C C . CYS A 1 221 ? 23.432 -13.404 -16.478 1.00 54.84 221 CYS A C 1
ATOM 1749 O O . CYS A 1 221 ? 23.804 -14.041 -17.456 1.00 54.84 221 CYS A O 1
ATOM 1751 N N . GLU A 1 222 ? 22.651 -13.931 -15.532 1.00 43.22 222 GLU A N 1
ATOM 1752 C CA . GLU A 1 222 ? 22.029 -15.264 -15.518 1.00 43.22 222 GLU A CA 1
ATOM 1753 C C . GLU A 1 222 ? 20.509 -15.181 -15.745 1.00 43.22 222 GLU A C 1
ATOM 1755 O O . GLU A 1 222 ? 19.804 -16.159 -15.530 1.00 43.22 222 GLU A O 1
ATOM 1760 N N . PHE A 1 223 ? 19.988 -14.048 -16.233 1.00 42.59 223 PHE A N 1
ATOM 1761 C CA . PHE A 1 223 ? 18.558 -13.893 -16.539 1.00 42.59 223 PHE A CA 1
ATOM 1762 C C . PHE A 1 223 ? 18.043 -14.851 -17.637 1.00 42.59 223 PHE A C 1
ATOM 1764 O O . PHE A 1 223 ? 16.838 -15.018 -17.778 1.00 42.59 223 PHE A O 1
ATOM 1771 N N . PHE A 1 224 ? 18.931 -15.551 -18.362 1.00 40.34 224 PHE A N 1
ATOM 1772 C CA . PHE A 1 224 ? 18.578 -16.652 -19.269 1.00 40.34 224 PHE A CA 1
ATOM 1773 C C . PHE A 1 224 ? 19.579 -17.815 -19.210 1.00 40.34 224 PHE A C 1
ATOM 1775 O O . PHE A 1 224 ? 20.358 -18.028 -20.140 1.00 40.34 224 PHE A O 1
ATOM 1782 N N . THR A 1 225 ? 19.496 -18.670 -18.190 1.00 34.16 225 THR A N 1
ATOM 1783 C CA . THR A 1 225 ? 19.748 -20.101 -18.438 1.00 34.16 225 THR A CA 1
ATOM 1784 C C . THR A 1 225 ? 18.430 -20.752 -18.842 1.00 34.16 225 THR A C 1
ATOM 1786 O O . THR A 1 225 ? 17.702 -21.267 -18.019 1.00 34.16 225 THR A O 1
ATOM 1789 N N . ARG A 1 226 ? 18.099 -20.621 -20.133 1.00 35.41 226 ARG A N 1
ATOM 1790 C CA . ARG A 1 226 ? 17.297 -21.503 -21.012 1.00 35.41 226 ARG A CA 1
ATOM 1791 C C . ARG A 1 226 ? 16.186 -22.445 -20.486 1.00 35.41 226 ARG A C 1
ATOM 1793 O O . ARG A 1 226 ? 15.780 -23.306 -21.260 1.00 35.41 226 ARG A O 1
ATOM 1800 N N . GLU A 1 227 ? 15.606 -22.278 -19.307 1.00 34.62 227 GLU A N 1
ATOM 1801 C CA . GLU A 1 227 ? 14.427 -23.040 -18.884 1.00 34.62 227 GLU A CA 1
ATOM 1802 C C . GLU A 1 227 ? 13.217 -22.121 -18.762 1.00 34.62 227 GLU A C 1
ATOM 1804 O O . GLU A 1 227 ? 12.866 -21.595 -17.713 1.00 34.62 227 GLU A O 1
ATOM 1809 N N . LYS A 1 228 ? 12.546 -21.946 -19.905 1.00 37.44 228 LYS A N 1
ATOM 1810 C CA . LYS A 1 228 ? 11.152 -21.515 -19.935 1.00 37.44 228 LYS A CA 1
ATOM 1811 C C . LYS A 1 228 ? 10.308 -22.579 -19.232 1.00 37.44 228 LYS A C 1
ATOM 1813 O O . LYS A 1 228 ? 9.950 -23.581 -19.850 1.00 37.44 228 LYS A O 1
ATOM 1818 N N . LYS A 1 229 ? 9.910 -22.322 -17.992 1.00 31.86 229 LYS A N 1
ATOM 1819 C CA . LYS A 1 229 ? 8.600 -22.755 -17.508 1.00 31.86 229 LYS A CA 1
ATOM 1820 C C . LYS A 1 229 ? 7.846 -21.520 -17.047 1.00 31.86 229 LYS A C 1
ATOM 1822 O O . LYS A 1 229 ? 8.268 -20.822 -16.135 1.00 31.86 229 LYS A O 1
ATOM 1827 N N . LEU A 1 230 ? 6.761 -21.235 -17.761 1.00 34.81 230 LEU A N 1
ATOM 1828 C CA . LEU A 1 230 ? 5.722 -20.323 -17.301 1.00 34.81 230 LEU A CA 1
ATOM 1829 C C . LEU A 1 230 ? 5.243 -20.806 -15.921 1.00 34.81 230 LEU A C 1
ATOM 1831 O O . LEU A 1 230 ? 5.135 -22.024 -15.744 1.00 34.81 230 LEU A O 1
ATOM 1835 N N . PRO A 1 231 ? 4.932 -19.909 -14.971 1.00 32.38 231 PRO A N 1
ATOM 1836 C CA . PRO A 1 231 ? 4.168 -20.311 -13.804 1.00 32.38 231 PRO A CA 1
ATOM 1837 C C . PRO A 1 231 ? 2.850 -20.924 -14.289 1.00 32.38 231 PRO A C 1
ATOM 1839 O O . PRO A 1 231 ? 2.120 -20.323 -15.081 1.00 32.38 231 PRO A O 1
ATOM 1842 N N . GLU A 1 232 ? 2.601 -22.167 -13.882 1.00 33.06 232 GLU A N 1
ATOM 1843 C CA . GLU A 1 232 ? 1.372 -22.884 -14.195 1.00 33.06 232 GLU A CA 1
ATOM 1844 C C . GLU A 1 232 ? 0.189 -22.107 -13.618 1.00 33.06 232 GLU A C 1
ATOM 1846 O O . GLU A 1 232 ? 0.124 -21.848 -12.419 1.00 33.06 232 GLU A O 1
ATOM 1851 N N . ILE A 1 233 ? -0.746 -21.727 -14.487 1.00 37.16 233 ILE A N 1
ATOM 1852 C CA . ILE A 1 233 ? -2.045 -21.188 -14.090 1.00 37.16 233 ILE A CA 1
ATOM 1853 C C . ILE A 1 233 ? -2.875 -22.388 -13.609 1.00 37.16 233 ILE A C 1
ATOM 1855 O O . ILE A 1 233 ? -3.199 -23.252 -14.432 1.00 37.16 233 ILE A O 1
ATOM 1859 N N . PRO A 1 234 ? -3.246 -22.485 -12.319 1.00 34.09 234 PRO A N 1
ATOM 1860 C CA . PRO A 1 234 ? -4.142 -23.534 -11.871 1.00 34.09 234 PRO A CA 1
ATOM 1861 C C . PRO A 1 234 ? -5.549 -23.195 -12.363 1.00 34.09 234 PRO A C 1
ATOM 1863 O O . PRO A 1 234 ? -6.211 -22.313 -11.824 1.00 34.09 234 PRO A O 1
ATOM 1866 N N . GLY A 1 235 ? -5.997 -23.880 -13.418 1.00 39.22 235 GLY A N 1
ATOM 1867 C CA . GLY A 1 235 ? -7.380 -23.775 -13.884 1.00 39.22 235 GLY A CA 1
ATOM 1868 C C . GLY A 1 235 ? -7.566 -23.800 -15.395 1.00 39.22 235 GLY A C 1
ATOM 1869 O O . GLY A 1 235 ? -8.095 -22.855 -15.969 1.00 39.22 235 GLY A O 1
ATOM 1870 N N . LYS A 1 236 ? -7.222 -24.915 -16.044 1.00 29.70 236 LYS A N 1
ATOM 1871 C CA . LYS A 1 236 ? -7.969 -25.379 -17.220 1.00 29.70 236 LYS A CA 1
ATOM 1872 C C . LYS A 1 236 ? -8.226 -26.868 -17.071 1.00 29.70 236 LYS A C 1
ATOM 1874 O O . LYS A 1 236 ? -7.386 -27.694 -17.404 1.00 29.70 236 LYS A O 1
ATOM 1879 N N . ILE A 1 237 ? -9.401 -27.174 -16.536 1.00 37.69 237 ILE A N 1
ATOM 1880 C CA . ILE A 1 237 ? -10.039 -28.469 -16.722 1.00 37.69 237 ILE A CA 1
ATOM 1881 C C . ILE A 1 237 ? -10.562 -28.468 -18.164 1.00 37.69 237 ILE A C 1
ATOM 1883 O O . ILE A 1 237 ? -11.438 -27.670 -18.504 1.00 37.69 237 ILE A O 1
ATOM 1887 N N . GLN A 1 238 ? -9.989 -29.325 -19.002 1.00 32.78 238 GLN A N 1
ATOM 1888 C CA . GLN A 1 238 ? -10.731 -30.043 -20.036 1.00 32.78 238 GLN A CA 1
ATOM 1889 C C . GLN A 1 238 ? -10.635 -31.524 -19.703 1.00 32.78 238 GLN A C 1
ATOM 1891 O O . GLN A 1 238 ? -9.517 -31.958 -19.344 1.00 32.78 238 GLN A O 1
#

pLDDT: mean 87.32, std 16.75, range [29.7, 98.69]

Radius of gyration: 20.01 Å; chains: 1; bounding box: 46×48×52 Å

Foldseek 3Di:
DCLQVDAAEEDEEEPPPVCQQPLVVQVSNLLGLYHYRYHDPAQNLSHFAALQPDWDWDDDPPDTDTDRPDDAQADDDAFQAEEEQADAQLQVVVCLVHPPRYDYLVHLVRQLVPAAARYEYEYQRGGNNSCVVSNVVSNHRYRHDNHSLLVLLPDPVNVPPVLSVCCVVCVCVQVRSPDSGSHRSSQVVQQVVCVQWQQHDDSHHGRCVSVDQDDIPPDPSVVDPPDDDDPDDPDDDD

Sequence (238 aa):
RELQEESGRIYVIDEDFGPLKSMEFAKAATISDNCFLIITRESLSAIPYSYKEIYGIKASGKFHSLERIFPDYETLRDADAIVTEDEDSGYEYYKTYFGSKVSSSKGNSNLSKYGSDNTLLIGDGCAIGAYIQDLLLTGADLYLPESFEYTLLQKDMFSRVAEVQQSIRYPEEMIGTGYASPERYYTALLSQITQNTPARYSKTSLNECYVKDCCCKGTRCEFFTREKKLPEIPGKIQ

Secondary structure (DSSP, 8-state):
-HHHH--S-EEEEETT-GGGGSHHHHHHHHHSS-EEEEE-SS--TTS---GGG-EEEEEETTEEEEEESS---------SEEEES-SSHHHHHHHHHHGGGEEE-SSGGGGGGG--TTEEEE--TTT-TTTHHHHHHTT-EEE--S-HHHHHHTSGGGTT-HHHHHHHH-HHHHHTTTSSSHHHHHHHHHHHHHTTSTT---TTS--GGGTS----TTS---TTSS---PPP-S----

Organism: NCBI:txid2838555